Protein AF-A0A956KRC3-F1 (afdb_monomer_lite)

Foldseek 3Di:
DAQFLVNPADDPVLDDPFDQPDDDPAEGEGEDPPDDWFLQAVVVLVVLLVVLCVQLVHDRPHHAYAYADPACPSNDPDRDQWEADLNLHTYHHLLQSQLSSSLSSCRRLHDPFACLLNLLSSLLQHQAKAQDQDQCLVQQLDHPVRCVVCSSNSVQLLNCCCVPVNNVLSSVLRNPADNVCGSVVSNCVSPNPCSRVCCVVDRASMDHHVPNPPPAAEFDADPQRKGKDKDKADSHDSQKTDQPNHDPPPDPDDFGKIKGKYKYFFPDFFKKKKAWPQDPCPDDFWFKKKKKWDDDPDGHRDPVCCVPPTDIDTWGADSRRMTMDGDRDGGMMMIIIITGDDHMDITMMMMHHDDDD

Secondary structure (DSSP, 8-state):
----GGGS---GGGS----EEEE-SSEEEEE-TT----HHHHHHHHHHHHHHHHHTT----S-EEEEE-S--TTTSSSS-S-EE-TT--EEE-GGGHHHHHHHHHHTTT-SS--HHHHHHHHHHTSSS-B-----HHHHHT--TTTGGGSHHHHHHHHHHHHHHH-HHHHHHHHHH--GGG-HHHHHHHHH-TTHHHHHHHH--S-BPPTTTTTTPPBPPP-TTS-EEEEEEE-TTSTT-B-S--S-SSS-TTPPPEEEEEEEEEESS-EEEEEE-------SS----EEEEEEPPSS---SHHHHHHH--EEEEE--TTSEEEEEE-SSEEEEEEEEEESSS-EEEEEEEEE----

Structure (mmCIF, N/CA/C/O backbone):
data_AF-A0A956KRC3-F1
#
_entry.id   AF-A0A956KRC3-F1
#
loop_
_atom_site.group_PDB
_atom_site.id
_atom_site.type_symbol
_atom_site.label_atom_id
_atom_site.label_alt_id
_atom_site.label_comp_id
_atom_site.label_asym_id
_atom_site.label_entity_id
_atom_site.label_seq_id
_atom_site.pdbx_PDB_ins_code
_atom_site.Cartn_x
_atom_site.Cartn_y
_atom_site.Cartn_z
_atom_site.occupancy
_atom_site.B_iso_or_equiv
_atom_site.auth_seq_id
_atom_site.auth_comp_id
_atom_site.auth_asym_id
_atom_site.auth_atom_id
_atom_site.pdbx_PDB_model_num
ATOM 1 N N . MET A 1 1 ? 9.992 -8.722 -27.947 1.00 74.81 1 MET A N 1
ATOM 2 C CA . MET A 1 1 ? 8.918 -8.595 -26.945 1.00 74.81 1 MET A CA 1
ATOM 3 C C . MET A 1 1 ? 9.513 -8.986 -25.606 1.00 74.81 1 MET A C 1
ATOM 5 O O . MET A 1 1 ? 10.250 -9.974 -25.597 1.00 74.81 1 MET A O 1
ATOM 9 N N . PRO A 1 2 ? 9.300 -8.194 -24.544 1.00 89.88 2 PRO A N 1
ATOM 10 C CA . PRO A 1 2 ? 9.703 -8.589 -23.199 1.00 89.88 2 PRO A CA 1
ATOM 11 C C . PRO A 1 2 ? 9.022 -9.912 -22.828 1.00 89.88 2 PRO A C 1
ATOM 13 O O . PRO A 1 2 ? 7.923 -10.191 -23.303 1.00 89.88 2 PRO A O 1
ATOM 16 N N . ARG A 1 3 ? 9.699 -10.741 -22.029 1.00 94.69 3 ARG A N 1
ATOM 17 C CA . ARG A 1 3 ? 9.075 -11.937 -21.449 1.00 94.69 3 ARG A CA 1
ATOM 18 C C . ARG A 1 3 ? 8.130 -11.518 -20.333 1.00 94.69 3 ARG A C 1
ATOM 20 O O . ARG A 1 3 ? 8.431 -10.559 -19.630 1.00 94.69 3 ARG A O 1
ATOM 27 N N . THR A 1 4 ? 7.058 -12.268 -20.154 1.00 96.56 4 THR A N 1
ATOM 28 C CA . THR A 1 4 ? 6.069 -12.120 -19.078 1.00 96.56 4 THR A CA 1
ATOM 29 C C . THR A 1 4 ? 6.003 -13.417 -18.267 1.00 96.56 4 THR A C 1
ATOM 31 O O . THR A 1 4 ? 6.537 -14.450 -18.692 1.00 96.56 4 THR A O 1
ATOM 34 N N . CYS A 1 5 ? 5.319 -13.425 -17.119 1.00 95.62 5 CYS A N 1
ATOM 35 C CA . CYS A 1 5 ? 5.048 -14.703 -16.443 1.00 95.62 5 CYS A CA 1
ATOM 36 C C . CYS A 1 5 ? 4.094 -15.611 -17.210 1.00 95.62 5 CYS A C 1
ATOM 38 O O . CYS A 1 5 ? 4.106 -16.818 -16.980 1.00 95.62 5 CYS A O 1
ATOM 40 N N . LEU A 1 6 ? 3.298 -15.076 -18.135 1.00 94.62 6 LEU A N 1
ATOM 41 C CA . LEU A 1 6 ? 2.396 -15.885 -18.955 1.00 94.62 6 LEU A CA 1
ATOM 42 C C . LEU A 1 6 ? 3.175 -16.811 -19.905 1.00 94.62 6 LEU A C 1
ATOM 44 O O . LEU A 1 6 ? 2.674 -17.863 -20.296 1.00 94.62 6 LEU A O 1
ATOM 48 N N . ASP A 1 7 ? 4.431 -16.470 -20.214 1.00 94.06 7 ASP A N 1
ATOM 49 C CA . ASP A 1 7 ? 5.324 -17.292 -21.035 1.00 94.06 7 ASP A CA 1
ATOM 50 C C . ASP A 1 7 ? 5.895 -18.509 -20.282 1.00 94.06 7 ASP A C 1
ATOM 52 O O . ASP A 1 7 ? 6.451 -19.416 -20.906 1.00 94.06 7 ASP A O 1
ATOM 56 N N . ASN A 1 8 ? 5.795 -18.539 -18.946 1.00 90.19 8 ASN A N 1
ATOM 57 C CA . ASN A 1 8 ? 6.410 -19.562 -18.101 1.00 90.19 8 ASN A CA 1
ATOM 58 C C . ASN A 1 8 ? 5.380 -20.131 -17.112 1.00 90.19 8 ASN A C 1
ATOM 60 O O . ASN A 1 8 ? 5.239 -19.597 -16.011 1.00 90.19 8 ASN A O 1
ATOM 64 N N . PRO A 1 9 ? 4.683 -21.232 -17.451 1.00 89.50 9 PRO A N 1
ATOM 65 C CA . PRO A 1 9 ? 3.697 -21.811 -16.548 1.00 89.50 9 PRO A CA 1
ATOM 66 C C . PRO A 1 9 ? 4.345 -22.243 -15.227 1.00 89.50 9 PRO A C 1
ATOM 68 O O . PRO A 1 9 ? 5.485 -22.723 -15.205 1.00 89.50 9 PRO A O 1
ATOM 71 N N . VAL A 1 10 ? 3.593 -22.083 -14.135 1.00 91.88 10 VAL A N 1
ATOM 72 C CA . VAL A 1 10 ? 3.961 -22.554 -12.794 1.00 91.88 10 VAL A CA 1
ATOM 73 C C . VAL A 1 10 ? 4.136 -24.069 -12.831 1.00 91.88 10 VAL A C 1
ATOM 75 O O . VAL A 1 10 ? 3.235 -24.785 -13.263 1.00 91.88 10 VAL A O 1
ATOM 78 N N . ASP A 1 11 ? 5.304 -24.552 -12.407 1.00 90.56 11 ASP A N 1
ATOM 79 C CA . ASP A 1 11 ? 5.567 -25.982 -12.261 1.00 90.56 11 ASP A CA 1
ATOM 80 C C . ASP A 1 11 ? 5.180 -26.405 -10.835 1.00 90.56 11 ASP A C 1
ATOM 82 O O . ASP A 1 11 ? 5.847 -25.973 -9.886 1.00 90.56 11 ASP A O 1
ATOM 86 N N . PRO A 1 12 ? 4.142 -27.246 -10.655 1.00 87.12 12 PRO A N 1
ATOM 87 C CA . PRO A 1 12 ? 3.712 -27.696 -9.335 1.00 87.12 12 PRO A CA 1
ATOM 88 C C . PRO A 1 12 ? 4.809 -28.412 -8.537 1.00 87.12 12 PRO A C 1
ATOM 90 O O . PRO A 1 12 ? 4.731 -28.470 -7.319 1.00 87.12 12 PRO A O 1
ATOM 93 N N . ALA A 1 13 ? 5.844 -28.951 -9.194 1.00 85.25 13 ALA A N 1
ATOM 94 C CA . ALA A 1 13 ? 6.973 -29.584 -8.513 1.00 85.25 13 ALA A CA 1
ATOM 95 C C . ALA A 1 13 ? 7.968 -28.580 -7.897 1.00 85.25 13 ALA A C 1
ATOM 97 O O . ALA A 1 13 ? 8.918 -28.995 -7.235 1.00 85.25 13 ALA A O 1
ATOM 98 N N . THR A 1 14 ? 7.788 -27.280 -8.151 1.00 89.00 14 THR A N 1
ATOM 99 C CA . THR A 1 14 ? 8.700 -26.203 -7.722 1.00 89.00 14 THR A CA 1
ATOM 100 C C . THR A 1 14 ? 8.084 -25.236 -6.714 1.00 89.00 14 THR A C 1
ATOM 102 O O . THR A 1 14 ? 8.750 -24.292 -6.298 1.00 89.00 14 THR A O 1
ATOM 105 N N . VAL A 1 15 ? 6.827 -25.461 -6.334 1.00 94.06 15 VAL A N 1
ATOM 106 C CA . VAL A 1 15 ? 6.114 -24.687 -5.311 1.00 94.06 15 VAL A CA 1
ATOM 107 C C . VAL A 1 15 ? 6.006 -25.513 -4.024 1.00 94.06 15 VAL A C 1
ATOM 109 O O . VAL A 1 15 ? 6.041 -26.746 -4.095 1.00 94.06 15 VAL A O 1
ATOM 112 N N . PRO A 1 16 ? 5.915 -24.875 -2.847 1.00 93.62 16 PRO A N 1
ATOM 113 C CA . PRO A 1 16 ? 5.757 -25.590 -1.587 1.00 93.62 16 PRO A CA 1
ATOM 114 C C . PRO A 1 16 ? 4.409 -26.325 -1.535 1.00 93.62 16 PRO A C 1
ATOM 116 O O . PRO A 1 16 ? 3.402 -25.856 -2.068 1.00 93.62 16 PRO A O 1
ATOM 119 N N . ASP A 1 17 ? 4.382 -27.470 -0.853 1.00 95.31 17 ASP A N 1
ATOM 120 C CA . ASP A 1 17 ? 3.153 -28.229 -0.584 1.00 95.31 17 ASP A CA 1
ATOM 121 C C . ASP A 1 17 ? 2.405 -27.608 0.604 1.00 95.31 17 ASP A C 1
ATOM 123 O O . ASP A 1 17 ? 2.444 -28.106 1.728 1.00 95.31 17 ASP A O 1
ATOM 127 N N . VAL A 1 18 ? 1.801 -26.447 0.353 1.00 96.12 18 VAL A N 1
ATOM 128 C CA . VAL A 1 18 ? 1.090 -25.631 1.342 1.00 96.12 18 VAL A CA 1
ATOM 129 C C . VAL A 1 18 ? -0.385 -25.549 0.940 1.00 96.12 18 VAL A C 1
ATOM 131 O O . VAL A 1 18 ? -0.688 -25.298 -0.234 1.00 96.12 18 VAL A O 1
ATOM 134 N N . PRO A 1 19 ? -1.331 -25.775 1.870 1.00 96.94 19 PRO A N 1
ATOM 135 C CA . PRO A 1 19 ? -2.746 -25.807 1.536 1.00 96.94 19 PRO A CA 1
ATOM 136 C C . PRO A 1 19 ? -3.237 -24.452 1.021 1.00 96.94 19 PRO A C 1
ATOM 138 O O . PRO A 1 19 ? -2.869 -23.395 1.533 1.00 96.94 19 PRO A O 1
ATOM 141 N N . LEU A 1 20 ? -4.120 -24.505 0.024 1.00 97.94 20 LEU A N 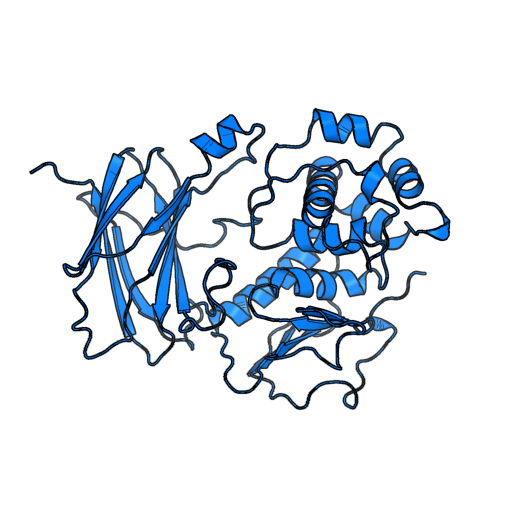1
ATOM 142 C CA . LEU A 1 20 ? -4.903 -23.353 -0.410 1.00 97.94 20 LEU A CA 1
ATOM 143 C C . LEU A 1 20 ? -5.863 -22.961 0.720 1.00 97.94 20 LEU A C 1
ATOM 145 O O . LEU A 1 20 ? -6.713 -23.766 1.107 1.00 97.94 20 LEU A O 1
ATOM 149 N N . ALA A 1 21 ? -5.722 -21.744 1.233 1.00 97.62 21 ALA A N 1
ATOM 150 C CA . ALA A 1 21 ? -6.581 -21.204 2.280 1.00 97.62 21 ALA A CA 1
ATOM 151 C C . ALA A 1 21 ? -7.721 -20.368 1.690 1.00 97.62 21 ALA A C 1
ATOM 153 O O . ALA A 1 21 ? -8.875 -20.558 2.068 1.00 97.62 21 ALA A O 1
ATOM 154 N N . PHE A 1 22 ? -7.407 -19.506 0.717 1.00 98.12 22 PHE A N 1
ATOM 155 C CA . PHE A 1 22 ? -8.374 -18.630 0.054 1.00 98.12 22 PHE A CA 1
ATOM 156 C C . PHE A 1 22 ? -8.195 -18.678 -1.459 1.00 98.12 22 PHE A C 1
ATOM 158 O O . PHE A 1 22 ? -7.080 -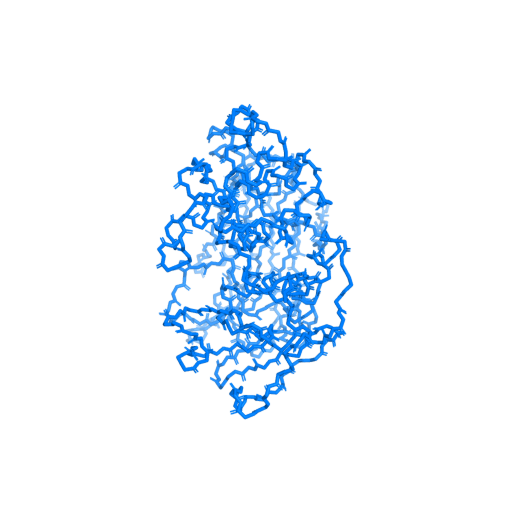18.807 -1.963 1.00 98.12 22 PHE A O 1
ATOM 165 N N . ALA A 1 23 ? -9.300 -18.543 -2.185 1.00 98.25 23 ALA A N 1
ATOM 166 C CA . ALA A 1 23 ? -9.297 -18.396 -3.633 1.00 98.25 23 ALA A CA 1
ATOM 167 C C . ALA A 1 23 ? -10.249 -17.266 -4.018 1.00 98.25 23 ALA A C 1
ATOM 169 O O . ALA A 1 23 ? -11.449 -17.349 -3.752 1.00 98.25 23 ALA A O 1
ATOM 170 N N . THR A 1 24 ? -9.714 -16.234 -4.656 1.00 98.06 24 THR A N 1
ATOM 171 C CA . THR A 1 24 ? -10.467 -15.065 -5.116 1.00 98.06 24 THR A CA 1
ATOM 172 C C . THR A 1 24 ? -10.652 -15.136 -6.636 1.00 98.06 24 THR A C 1
ATOM 174 O O . THR A 1 24 ? -10.532 -16.205 -7.251 1.00 98.06 24 THR A O 1
ATOM 177 N N . GLU A 1 25 ? -11.003 -14.021 -7.279 1.00 98.19 25 GLU A N 1
ATOM 178 C CA . GLU A 1 25 ? -11.036 -13.962 -8.739 1.00 98.19 25 GLU A CA 1
ATOM 179 C C . GLU A 1 25 ? -9.624 -14.124 -9.318 1.00 98.19 25 GLU A C 1
ATOM 181 O O . GLU A 1 25 ? -9.421 -14.999 -10.170 1.00 98.19 25 GLU A O 1
ATOM 186 N N . HIS A 1 26 ? -8.652 -13.374 -8.784 1.00 98.69 26 HIS A N 1
ATOM 187 C CA . HIS A 1 26 ? -7.298 -13.272 -9.324 1.00 98.69 26 HIS A CA 1
ATOM 188 C C . HIS A 1 26 ? -6.204 -13.866 -8.432 1.00 98.69 26 HIS A C 1
ATOM 190 O O . HIS A 1 26 ? -5.055 -13.901 -8.866 1.00 98.69 26 HIS A O 1
ATOM 196 N N . LEU A 1 27 ? -6.506 -14.366 -7.233 1.00 98.75 27 LEU A N 1
ATOM 197 C CA . LEU A 1 27 ? -5.505 -14.887 -6.297 1.00 98.75 27 LEU A CA 1
ATOM 198 C C . LEU A 1 27 ? -5.844 -16.311 -5.852 1.00 98.75 27 LEU A C 1
ATOM 200 O O . LEU A 1 27 ? -6.995 -16.630 -5.555 1.00 98.75 27 LEU A O 1
ATOM 204 N N . ASP A 1 28 ? -4.814 -17.146 -5.755 1.00 98.62 28 ASP A N 1
ATOM 205 C CA . ASP A 1 28 ? -4.853 -18.402 -5.005 1.00 98.62 28 ASP A CA 1
ATOM 206 C C . ASP A 1 28 ? -3.874 -18.244 -3.829 1.00 98.62 28 ASP A C 1
ATOM 208 O O . ASP A 1 28 ? -2.661 -18.180 -4.038 1.00 98.62 28 ASP A O 1
ATOM 212 N N . ILE A 1 29 ? -4.389 -18.110 -2.601 1.00 98.62 29 ILE A N 1
ATOM 213 C CA . ILE A 1 29 ? -3.601 -17.768 -1.407 1.00 98.62 29 ILE A CA 1
ATOM 214 C C . ILE A 1 29 ? -3.393 -19.011 -0.542 1.00 98.62 29 ILE A C 1
ATOM 216 O O . ILE A 1 29 ? -4.339 -19.611 -0.025 1.00 98.62 29 ILE A O 1
ATOM 220 N N . HIS A 1 30 ? -2.131 -19.369 -0.362 1.00 98.19 30 HIS A N 1
ATOM 221 C CA . HIS A 1 30 ? -1.642 -20.515 0.386 1.00 98.19 30 HIS A CA 1
ATOM 222 C C . HIS A 1 30 ? -1.003 -20.050 1.698 1.00 98.19 30 HIS A C 1
ATOM 224 O O . HIS A 1 30 ? -0.217 -19.101 1.702 1.00 98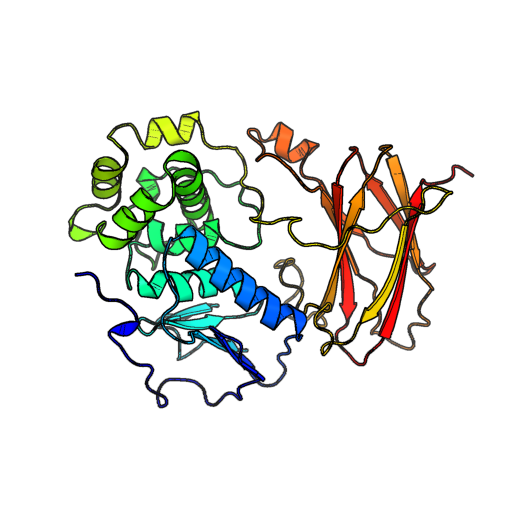.19 30 HIS A O 1
ATOM 230 N N . LEU A 1 31 ? -1.326 -20.727 2.803 1.00 96.38 31 LEU A N 1
ATOM 231 C CA . LEU A 1 31 ? -0.843 -20.380 4.145 1.00 96.38 31 LEU A CA 1
ATOM 232 C C . LEU A 1 31 ? -0.061 -21.530 4.766 1.00 96.38 31 LEU A C 1
ATOM 234 O O . LEU A 1 31 ? -0.593 -22.635 4.901 1.00 96.38 31 LEU A O 1
ATOM 238 N N . ASP A 1 32 ? 1.177 -21.251 5.162 1.00 94.56 32 ASP A N 1
ATOM 239 C CA . ASP A 1 32 ? 2.013 -22.186 5.915 1.00 94.56 32 ASP A CA 1
ATOM 240 C C . ASP A 1 32 ? 1.438 -22.478 7.313 1.00 94.56 32 ASP A C 1
ATOM 242 O O . ASP A 1 32 ? 0.597 -21.742 7.842 1.00 94.56 32 ASP A O 1
ATOM 246 N N . GLU A 1 33 ? 1.879 -23.575 7.928 1.00 90.44 33 GLU A N 1
ATOM 247 C CA . GLU A 1 33 ? 1.416 -23.967 9.258 1.00 90.44 33 GLU A CA 1
ATOM 248 C C . GLU A 1 33 ? 1.748 -22.881 10.295 1.00 90.44 33 GLU A C 1
ATOM 250 O O . GLU A 1 33 ? 2.882 -22.436 10.419 1.00 90.44 33 GLU A O 1
ATOM 255 N N . GLY A 1 34 ? 0.749 -22.453 11.073 1.00 86.88 34 GLY A N 1
ATOM 256 C CA . GLY A 1 34 ? 0.921 -21.431 12.113 1.00 86.88 34 GLY A CA 1
ATOM 257 C C . GLY A 1 34 ? 0.746 -19.990 11.627 1.00 86.88 34 GLY A C 1
ATOM 258 O O . GLY A 1 34 ? 0.580 -19.096 12.461 1.00 86.88 34 GLY A O 1
ATOM 259 N N . ARG A 1 35 ? 0.682 -19.765 10.310 1.00 90.00 35 ARG A N 1
ATOM 260 C CA . ARG A 1 35 ? 0.201 -18.504 9.739 1.00 90.00 35 ARG A CA 1
ATOM 261 C C . ARG A 1 35 ? -1.324 -18.440 9.807 1.00 90.00 35 ARG A C 1
ATOM 263 O O . ARG A 1 35 ? -2.018 -19.450 9.928 1.00 90.00 35 ARG A O 1
ATOM 270 N N . TYR A 1 36 ? -1.851 -17.229 9.731 1.00 92.25 36 TYR A N 1
ATOM 271 C CA . TYR A 1 36 ? -3.278 -16.975 9.590 1.00 92.25 36 TYR A CA 1
ATOM 272 C C . TYR A 1 36 ? -3.467 -15.789 8.652 1.00 92.25 36 TYR A C 1
ATOM 274 O O . TYR A 1 36 ? -2.572 -14.962 8.489 1.00 92.25 36 TYR A O 1
ATOM 282 N N . LEU A 1 37 ? -4.642 -15.731 8.050 1.00 95.50 37 LEU A N 1
ATOM 283 C CA . LEU A 1 37 ? -5.117 -14.620 7.248 1.00 95.50 37 LEU A CA 1
ATOM 284 C C . LEU A 1 37 ? -6.628 -14.576 7.458 1.00 95.50 37 LEU A C 1
ATOM 286 O O . LEU A 1 37 ? -7.272 -15.627 7.414 1.00 95.50 37 LEU A O 1
ATOM 290 N N . CYS A 1 38 ? -7.179 -13.401 7.733 1.00 97.69 38 CYS A N 1
ATOM 291 C CA . CYS A 1 38 ? -8.624 -13.245 7.851 1.00 97.69 38 CYS A CA 1
ATOM 292 C C . CYS A 1 38 ? -9.274 -13.027 6.487 1.00 97.69 38 CYS A C 1
ATOM 294 O O . CYS A 1 38 ? -8.631 -12.537 5.557 1.00 97.69 38 CYS A O 1
ATOM 296 N N . GLU A 1 39 ? -10.556 -13.381 6.382 1.00 97.88 39 GLU A N 1
ATOM 297 C CA . GLU A 1 39 ? -11.349 -13.259 5.152 1.00 97.88 39 GLU A CA 1
ATOM 298 C C . GLU A 1 39 ? -11.265 -11.836 4.581 1.00 97.88 39 GLU A C 1
ATOM 300 O O . GLU A 1 39 ? -11.008 -11.655 3.390 1.00 97.88 39 GLU A O 1
ATOM 305 N N . GLY A 1 40 ? -11.365 -10.817 5.443 1.00 97.00 40 GLY A N 1
ATOM 306 C CA . GLY A 1 40 ? -11.227 -9.422 5.032 1.00 97.00 40 GLY A CA 1
ATOM 307 C C . GLY A 1 40 ? -9.876 -9.096 4.390 1.00 97.00 40 GLY A C 1
ATOM 308 O O . GLY A 1 40 ? -9.838 -8.339 3.423 1.00 97.00 40 GLY A O 1
ATOM 309 N N . SER A 1 41 ? -8.769 -9.690 4.853 1.00 96.50 41 SER A N 1
ATOM 310 C CA . SER A 1 41 ? -7.444 -9.461 4.250 1.00 96.50 41 SER A CA 1
ATOM 311 C C . SER A 1 41 ? -7.302 -10.138 2.890 1.00 96.50 41 SER A C 1
ATOM 313 O O . SER A 1 41 ? -6.730 -9.547 1.980 1.00 96.50 41 SER A O 1
ATOM 315 N N . ALA A 1 42 ? -7.869 -11.334 2.706 1.00 97.81 42 ALA A N 1
ATOM 316 C CA . ALA A 1 42 ? -7.900 -11.977 1.391 1.00 97.81 42 ALA A CA 1
ATOM 317 C C . ALA A 1 42 ? -8.689 -11.136 0.367 1.00 97.81 42 ALA A C 1
ATOM 319 O O . ALA A 1 42 ? -8.256 -10.974 -0.776 1.00 97.81 42 ALA A O 1
ATOM 320 N N . ILE A 1 43 ? -9.816 -10.552 0.792 1.00 97.25 43 ILE A N 1
ATOM 321 C CA . ILE A 1 43 ? -10.609 -9.617 -0.020 1.00 97.25 43 ILE A CA 1
ATOM 322 C C . ILE A 1 43 ? -9.819 -8.337 -0.314 1.00 97.25 43 ILE A C 1
ATOM 324 O O . ILE A 1 43 ? -9.863 -7.835 -1.439 1.00 97.25 43 ILE A O 1
ATOM 328 N N . GLU A 1 44 ? -9.091 -7.805 0.666 1.00 95.81 44 GLU A N 1
ATOM 329 C CA . GLU A 1 44 ? -8.298 -6.590 0.479 1.00 95.81 44 GLU A CA 1
ATOM 330 C C . GLU A 1 44 ? -7.127 -6.804 -0.485 1.00 95.81 44 GLU A C 1
ATOM 332 O O . GLU A 1 44 ? -6.904 -5.970 -1.358 1.00 95.81 44 GLU A O 1
ATOM 337 N N . TYR A 1 45 ? -6.438 -7.947 -0.428 1.00 97.31 45 TYR A N 1
ATOM 338 C CA . TYR A 1 45 ? -5.400 -8.275 -1.410 1.00 97.31 45 TYR A CA 1
ATOM 339 C C . TYR A 1 45 ? -5.962 -8.379 -2.829 1.00 97.31 45 TYR A C 1
ATOM 341 O O . TYR A 1 45 ? -5.342 -7.899 -3.776 1.00 97.31 45 TYR A O 1
ATOM 349 N N . GLU A 1 46 ? -7.145 -8.973 -2.996 1.00 98.00 46 GLU A N 1
ATOM 350 C CA . GLU A 1 46 ? -7.830 -9.016 -4.290 1.00 98.00 46 GLU A CA 1
ATOM 351 C C . GLU A 1 46 ? -8.139 -7.602 -4.797 1.00 98.00 46 GLU A C 1
ATOM 353 O O . GLU A 1 46 ? -7.799 -7.262 -5.931 1.00 98.00 46 GLU A O 1
ATOM 358 N N . ARG A 1 47 ? -8.720 -6.745 -3.948 1.00 96.88 47 ARG A N 1
ATOM 359 C CA . ARG A 1 47 ? -8.990 -5.339 -4.293 1.00 96.88 47 ARG A CA 1
ATOM 360 C C . ARG A 1 47 ? -7.715 -4.586 -4.641 1.00 96.88 47 ARG A C 1
ATOM 362 O O . ARG A 1 47 ? -7.721 -3.792 -5.580 1.00 96.88 47 ARG A O 1
ATOM 369 N N . PHE A 1 48 ? -6.630 -4.837 -3.918 1.00 97.00 48 PHE A N 1
ATOM 370 C CA . PHE A 1 48 ? -5.333 -4.243 -4.191 1.00 97.00 48 PHE A CA 1
ATOM 371 C C . PHE A 1 48 ? -4.771 -4.699 -5.541 1.00 97.00 48 PHE A C 1
ATOM 373 O O . PHE A 1 48 ? -4.371 -3.858 -6.344 1.00 97.00 48 PHE A O 1
ATOM 380 N N . ALA A 1 49 ? -4.807 -5.999 -5.846 1.00 98.00 49 ALA A N 1
ATOM 381 C CA . ALA A 1 49 ? -4.368 -6.519 -7.140 1.00 98.00 49 ALA A CA 1
ATOM 382 C C . ALA A 1 49 ? -5.169 -5.894 -8.295 1.00 98.00 49 ALA A C 1
ATOM 384 O O . ALA A 1 49 ? -4.584 -5.419 -9.271 1.00 98.00 49 ALA A O 1
ATOM 385 N N . GLN A 1 50 ? -6.497 -5.816 -8.154 1.00 97.94 50 GLN A N 1
ATOM 386 C CA . GLN A 1 50 ? -7.373 -5.137 -9.113 1.00 97.94 50 GLN A CA 1
ATOM 387 C C . GLN A 1 50 ? -7.045 -3.647 -9.240 1.00 97.94 50 GLN A C 1
ATOM 389 O O . GLN A 1 50 ? -7.040 -3.106 -10.346 1.00 97.94 50 GLN A O 1
ATOM 394 N N . TYR A 1 51 ? -6.762 -2.977 -8.122 1.00 97.00 51 TYR A N 1
ATOM 395 C CA . TYR A 1 51 ? -6.379 -1.573 -8.107 1.00 97.00 51 TYR A CA 1
ATOM 396 C C . TYR A 1 51 ? -5.077 -1.348 -8.881 1.00 97.00 51 TYR A C 1
ATOM 398 O O . TYR A 1 51 ? -5.075 -0.541 -9.807 1.00 97.00 51 TYR A O 1
ATOM 406 N N . VAL A 1 52 ? -4.009 -2.092 -8.575 1.00 97.62 52 VAL A N 1
ATOM 407 C CA . VAL A 1 52 ? -2.720 -1.995 -9.281 1.00 97.62 52 VAL A CA 1
ATOM 408 C C . VAL A 1 52 ? -2.892 -2.299 -10.770 1.00 97.62 52 VAL A C 1
ATOM 410 O O . VAL A 1 52 ? -2.410 -1.540 -11.609 1.00 97.62 52 VAL A O 1
ATOM 413 N N . ALA A 1 53 ? -3.631 -3.353 -11.128 1.00 98.19 53 ALA A N 1
ATOM 414 C CA . ALA A 1 53 ? -3.904 -3.686 -12.526 1.00 98.19 53 ALA A CA 1
ATOM 415 C C . ALA A 1 53 ? -4.663 -2.562 -13.250 1.00 98.19 53 ALA A C 1
ATOM 417 O O . ALA A 1 53 ? -4.296 -2.176 -14.362 1.00 98.19 53 ALA A O 1
ATOM 418 N N . GLY A 1 54 ? -5.669 -1.983 -12.588 1.00 97.00 54 GLY A N 1
ATOM 419 C CA . GLY A 1 54 ? -6.429 -0.843 -13.090 1.00 97.00 54 GLY A CA 1
ATOM 420 C C . GLY A 1 54 ? -5.568 0.406 -13.286 1.00 97.00 54 GLY A C 1
ATOM 421 O O . GLY A 1 54 ? -5.697 1.067 -14.314 1.00 97.00 54 GLY A O 1
ATOM 422 N N . GLN A 1 55 ? -4.654 0.701 -12.355 1.00 95.75 55 GLN A N 1
ATOM 423 C CA . GLN A 1 55 ? -3.697 1.800 -12.507 1.00 95.75 55 GLN A CA 1
ATOM 424 C C . GLN A 1 55 ? -2.754 1.558 -13.691 1.00 95.75 55 GLN A C 1
ATOM 426 O O . GLN A 1 55 ? -2.552 2.441 -14.520 1.00 95.75 55 GLN A O 1
ATOM 431 N N . LEU A 1 56 ? -2.236 0.338 -13.833 1.00 96.94 56 LEU A N 1
ATOM 432 C CA . LEU A 1 56 ? -1.347 -0.043 -14.933 1.00 96.94 56 LEU A CA 1
ATOM 433 C C . LEU A 1 56 ? -2.071 -0.241 -16.278 1.00 96.94 56 LEU A C 1
ATOM 435 O O . LEU A 1 56 ? -1.418 -0.510 -17.287 1.00 96.94 56 LEU A O 1
ATOM 439 N N . GLY A 1 57 ? -3.402 -0.127 -16.316 1.00 96.69 57 GLY A N 1
ATOM 440 C CA . GLY A 1 57 ? -4.193 -0.315 -17.531 1.00 96.69 57 GLY A CA 1
ATOM 441 C C . GLY A 1 57 ? -4.061 -1.721 -18.125 1.00 96.69 57 GLY A C 1
ATOM 442 O O . GLY A 1 57 ? -4.043 -1.871 -19.349 1.00 96.69 57 GLY A O 1
ATOM 443 N N . ILE A 1 58 ? -3.924 -2.742 -17.276 1.00 96.75 58 ILE A N 1
ATOM 444 C CA . ILE A 1 58 ? -3.839 -4.149 -17.683 1.00 96.75 58 ILE A CA 1
ATOM 445 C C . ILE A 1 58 ? -5.000 -4.963 -17.110 1.00 96.75 58 ILE A C 1
ATOM 447 O O . ILE A 1 58 ? -5.586 -4.617 -16.089 1.00 96.75 58 ILE A O 1
ATOM 451 N N . GLU A 1 59 ? -5.308 -6.075 -17.768 1.00 97.31 59 GLU A N 1
ATOM 452 C CA . GLU A 1 59 ? -6.192 -7.112 -17.236 1.00 97.31 59 GLU A CA 1
ATOM 453 C C . GLU A 1 59 ? -5.327 -8.232 -16.664 1.00 97.31 59 GLU A C 1
ATOM 455 O O . GLU A 1 59 ? -4.392 -8.660 -17.339 1.00 97.31 59 GLU A O 1
ATOM 460 N N . ILE A 1 60 ? -5.647 -8.717 -15.461 1.00 97.94 60 ILE A N 1
ATOM 461 C CA . ILE A 1 60 ? -4.975 -9.878 -14.870 1.00 97.94 60 ILE A CA 1
ATOM 462 C C . ILE A 1 60 ? -5.492 -11.138 -15.576 1.00 97.94 60 ILE A C 1
ATOM 464 O O . ILE A 1 60 ? -6.663 -11.498 -15.462 1.00 97.94 60 ILE A O 1
ATOM 468 N N . GLN A 1 61 ? -4.630 -11.820 -16.327 1.00 97.19 61 GLN A N 1
ATOM 469 C CA . GLN A 1 61 ? -5.031 -12.936 -17.192 1.00 97.19 61 GLN A CA 1
ATOM 470 C C . GLN A 1 61 ? -5.051 -14.296 -16.493 1.00 97.19 61 GLN A C 1
ATOM 472 O O . GLN A 1 61 ? -5.560 -15.276 -17.051 1.00 97.19 61 GLN A O 1
ATOM 477 N N . ARG A 1 62 ? -4.478 -14.399 -15.292 1.00 95.44 62 ARG A N 1
ATOM 478 C CA . ARG A 1 62 ? -4.432 -15.646 -14.520 1.00 95.44 62 ARG A CA 1
ATOM 479 C C . ARG A 1 62 ? -4.542 -15.387 -13.029 1.00 95.44 62 ARG A C 1
ATOM 481 O O . ARG A 1 62 ? -4.201 -14.316 -12.548 1.00 95.44 62 ARG A O 1
ATOM 488 N N . ARG A 1 63 ? -4.880 -16.436 -12.280 1.00 97.62 63 ARG A N 1
ATOM 489 C CA . ARG A 1 63 ? -4.693 -16.393 -10.834 1.00 97.62 63 ARG A CA 1
ATOM 490 C C . ARG A 1 63 ? -3.212 -16.361 -10.476 1.00 97.62 63 ARG A C 1
ATOM 492 O O . ARG A 1 63 ? -2.417 -17.142 -11.013 1.00 97.62 63 ARG A O 1
ATOM 499 N N . ILE A 1 64 ? -2.852 -15.440 -9.594 1.00 98.44 64 ILE A N 1
ATOM 500 C CA . ILE A 1 64 ? -1.519 -15.269 -9.031 1.00 98.44 64 ILE A CA 1
ATOM 501 C C . ILE A 1 64 ? -1.439 -16.173 -7.795 1.00 98.44 64 ILE A C 1
ATOM 503 O O . ILE A 1 64 ? -2.182 -15.951 -6.838 1.00 98.44 64 ILE A O 1
ATOM 507 N N . PRO A 1 65 ? -0.570 -17.201 -7.790 1.00 98.38 65 PRO A N 1
ATOM 508 C CA . PRO A 1 65 ? -0.338 -17.993 -6.594 1.00 98.38 65 PRO A CA 1
ATOM 509 C C . PRO A 1 65 ? 0.451 -17.161 -5.587 1.00 98.38 65 PRO A C 1
ATOM 511 O O . PRO A 1 65 ? 1.538 -16.668 -5.907 1.00 98.38 65 PRO A O 1
ATOM 514 N N . VAL A 1 66 ? -0.097 -17.032 -4.387 1.00 98.50 66 VAL A N 1
ATOM 515 C CA . VAL A 1 66 ? 0.477 -16.302 -3.260 1.00 98.50 66 VAL A CA 1
ATOM 516 C C . VAL A 1 66 ? 0.747 -17.292 -2.141 1.00 98.50 66 VAL A C 1
ATOM 518 O O . VAL A 1 66 ? -0.161 -17.988 -1.706 1.00 98.50 66 VAL A O 1
ATOM 521 N N . TYR A 1 67 ? 1.981 -17.346 -1.658 1.00 97.88 67 TYR A N 1
ATOM 522 C CA . TYR A 1 67 ? 2.393 -18.203 -0.554 1.00 97.88 67 TYR A CA 1
ATOM 523 C C . TYR A 1 67 ? 2.871 -17.336 0.608 1.00 97.88 67 TYR A C 1
ATOM 525 O O . TYR A 1 67 ? 3.898 -16.660 0.498 1.00 97.88 67 TYR A O 1
ATOM 533 N N . LEU A 1 68 ? 2.127 -17.371 1.715 1.00 96.00 68 LEU A N 1
ATOM 534 C CA . LEU A 1 68 ? 2.523 -16.748 2.976 1.00 96.00 68 LEU A CA 1
ATOM 535 C C . LEU A 1 68 ? 3.241 -17.792 3.834 1.00 96.00 68 LEU A C 1
ATOM 537 O O . LEU A 1 68 ? 2.605 -18.713 4.353 1.00 96.00 68 LEU A O 1
ATOM 541 N N . LEU A 1 69 ? 4.569 -17.675 3.920 1.00 92.50 69 LEU A N 1
ATOM 542 C CA . LEU A 1 69 ? 5.458 -18.703 4.476 1.00 92.50 69 LEU A CA 1
ATOM 543 C C . LEU A 1 69 ? 6.233 -18.208 5.697 1.00 92.50 69 LEU A C 1
ATOM 545 O O . LEU A 1 69 ? 6.539 -17.024 5.810 1.00 92.50 69 LEU A O 1
ATOM 549 N N . ASP A 1 70 ? 6.646 -19.132 6.571 1.00 87.38 70 ASP A N 1
ATOM 550 C CA . ASP A 1 70 ? 7.617 -18.837 7.637 1.00 87.38 70 ASP A CA 1
ATOM 551 C C . ASP A 1 70 ? 9.041 -18.624 7.112 1.00 87.38 70 ASP A C 1
ATOM 553 O O . ASP A 1 70 ? 9.850 -17.906 7.712 1.00 87.38 70 ASP A O 1
ATOM 557 N N . SER A 1 71 ? 9.362 -19.237 5.979 1.00 88.75 71 SER A N 1
ATOM 558 C CA . SER A 1 71 ? 10.643 -19.094 5.304 1.00 88.75 71 SER A CA 1
ATOM 559 C C . SER A 1 71 ? 10.465 -19.232 3.802 1.00 88.75 71 SER A C 1
ATOM 561 O O . SER A 1 71 ? 9.833 -20.171 3.324 1.00 88.75 71 SER A O 1
ATOM 563 N N . ASN A 1 72 ? 11.102 -18.327 3.064 1.00 89.44 72 ASN A N 1
ATOM 564 C CA . ASN A 1 72 ? 11.152 -18.356 1.603 1.00 89.44 72 ASN A CA 1
ATOM 565 C C . ASN A 1 72 ? 12.436 -19.020 1.067 1.00 89.44 72 ASN A C 1
ATOM 567 O O . ASN A 1 72 ? 12.713 -18.996 -0.137 1.00 89.44 72 ASN A O 1
ATOM 571 N N . GLU A 1 73 ? 13.243 -19.618 1.954 1.00 89.06 73 GLU A N 1
ATOM 572 C CA . GLU A 1 73 ? 14.485 -20.294 1.582 1.00 89.06 73 GLU A CA 1
ATOM 573 C C . GLU A 1 73 ? 14.215 -21.458 0.616 1.00 89.06 73 GLU A C 1
ATOM 575 O O . GLU A 1 73 ? 13.411 -22.347 0.885 1.00 89.06 73 GLU A O 1
ATOM 580 N N . GLY A 1 74 ? 14.910 -21.455 -0.525 1.00 89.69 74 GLY A N 1
ATOM 581 C CA . GLY A 1 74 ? 14.766 -22.474 -1.568 1.00 89.69 74 GLY A CA 1
ATOM 582 C C . GLY A 1 74 ? 13.704 -22.169 -2.629 1.00 89.69 74 GLY A C 1
ATOM 583 O O . GLY A 1 74 ? 13.724 -22.820 -3.673 1.00 89.69 74 GLY A O 1
ATOM 584 N N . TYR A 1 75 ? 12.845 -21.167 -2.411 1.00 92.56 75 TYR A N 1
ATOM 585 C CA . TYR A 1 75 ? 11.840 -20.724 -3.388 1.00 92.56 75 TYR A CA 1
ATOM 586 C C . TYR A 1 75 ? 12.213 -19.404 -4.068 1.00 92.56 75 TYR A C 1
ATOM 588 O O . TYR A 1 75 ? 11.920 -19.213 -5.249 1.00 92.56 75 TYR A O 1
ATOM 596 N N . CYS A 1 76 ? 12.909 -18.523 -3.345 1.00 92.94 76 CYS A N 1
ATOM 597 C CA . CYS A 1 76 ? 13.512 -17.319 -3.905 1.00 92.94 76 CYS A CA 1
ATOM 598 C C . CYS A 1 76 ? 14.932 -17.591 -4.427 1.00 92.94 76 CYS A C 1
ATOM 600 O O . CYS A 1 76 ? 15.710 -18.323 -3.813 1.00 92.94 76 CYS A O 1
ATOM 602 N N . ASP A 1 77 ? 15.301 -16.948 -5.542 1.00 87.06 77 ASP A N 1
ATOM 603 C CA . ASP A 1 77 ? 16.629 -17.089 -6.168 1.00 87.06 77 ASP A CA 1
ATOM 604 C C . ASP A 1 77 ? 17.779 -16.611 -5.259 1.00 87.06 77 ASP A C 1
ATOM 606 O O . ASP A 1 77 ? 18.948 -16.944 -5.473 1.00 87.06 77 ASP A O 1
ATOM 610 N N . LYS A 1 78 ? 17.458 -15.801 -4.246 1.00 86.12 78 LYS A N 1
ATOM 611 C CA . LYS A 1 78 ? 18.380 -15.289 -3.232 1.00 86.12 78 LYS A CA 1
ATOM 612 C C . LYS A 1 78 ? 17.720 -15.389 -1.856 1.00 86.12 78 LYS A C 1
ATOM 614 O O . LYS A 1 78 ? 16.494 -15.372 -1.789 1.00 86.12 78 LYS A O 1
ATOM 619 N N . PRO A 1 79 ? 18.502 -15.439 -0.762 1.00 85.62 79 PRO A N 1
ATOM 620 C CA . PRO A 1 79 ? 17.956 -15.293 0.581 1.00 85.62 79 PRO A CA 1
ATOM 621 C C . PRO A 1 79 ? 17.279 -13.924 0.717 1.00 85.62 79 PRO A C 1
ATOM 623 O O . PRO A 1 79 ? 17.955 -12.902 0.837 1.00 85.62 79 PRO A O 1
ATOM 626 N N . SER A 1 80 ? 15.952 -13.903 0.648 1.00 87.00 80 SER A N 1
ATOM 627 C CA . SER A 1 80 ? 15.126 -12.709 0.797 1.00 87.00 80 SER A CA 1
ATOM 628 C C . SER A 1 80 ? 13.924 -13.012 1.681 1.00 87.00 80 SER A C 1
ATOM 630 O O . SER A 1 80 ? 13.522 -14.164 1.855 1.00 87.00 80 SER A O 1
ATOM 632 N N . GLN A 1 81 ? 13.368 -11.957 2.271 1.00 88.69 81 GLN A N 1
ATOM 633 C CA . GLN A 1 81 ? 12.152 -12.059 3.071 1.00 88.69 81 GLN A CA 1
ATOM 634 C C . GLN A 1 81 ? 10.907 -12.269 2.212 1.00 88.69 81 GLN A C 1
ATOM 636 O O . GLN A 1 81 ? 9.894 -12.734 2.711 1.00 88.69 81 GLN A O 1
ATOM 641 N N . SER A 1 82 ? 10.990 -11.965 0.927 1.00 94.06 82 SER A N 1
ATOM 642 C CA . SER A 1 82 ? 9.897 -12.065 -0.023 1.00 94.06 82 SER A CA 1
ATOM 643 C C . SER A 1 82 ? 10.468 -12.026 -1.444 1.00 94.06 82 SER A C 1
ATOM 645 O O . SER A 1 82 ? 11.624 -11.622 -1.634 1.00 94.06 82 SER A O 1
ATOM 647 N N . CYS A 1 83 ? 9.738 -12.549 -2.425 1.00 96.19 83 CYS A N 1
ATOM 648 C CA . CYS A 1 83 ? 10.075 -12.411 -3.838 1.00 96.19 83 CYS A CA 1
ATOM 649 C C . CYS A 1 83 ? 8.907 -12.792 -4.756 1.00 96.19 83 CYS A C 1
ATOM 651 O O . CYS A 1 83 ? 8.025 -13.579 -4.397 1.00 96.19 83 CYS A O 1
ATOM 653 N N . VAL A 1 84 ? 9.015 -12.365 -6.015 1.00 97.06 84 VAL A N 1
ATOM 654 C CA . VAL A 1 84 ? 8.231 -12.901 -7.130 1.00 97.06 84 VAL A CA 1
ATOM 655 C C . VAL A 1 84 ? 9.125 -13.626 -8.125 1.00 97.06 84 VAL A C 1
ATOM 657 O O . VAL A 1 84 ? 10.119 -13.096 -8.620 1.00 97.06 84 VAL A O 1
ATOM 660 N N . THR A 1 85 ? 8.764 -14.865 -8.456 1.00 96.31 85 THR A N 1
ATOM 661 C CA . THR A 1 85 ? 9.507 -15.643 -9.461 1.00 96.31 85 THR A CA 1
ATOM 662 C C . THR A 1 85 ? 9.219 -15.149 -10.885 1.00 96.31 85 THR A C 1
ATOM 664 O O . THR A 1 85 ? 8.166 -14.565 -11.135 1.00 96.31 85 THR A O 1
ATOM 667 N N . PRO A 1 86 ? 10.043 -15.493 -11.895 1.00 95.06 86 PRO A N 1
ATOM 668 C CA . PRO A 1 86 ? 9.725 -15.216 -13.304 1.00 95.06 86 PRO A CA 1
ATOM 669 C C . PRO A 1 86 ? 8.426 -15.862 -13.822 1.00 95.06 86 PRO A C 1
ATOM 671 O O . PRO A 1 86 ? 8.004 -15.589 -14.942 1.00 95.06 86 PRO A O 1
ATOM 674 N N . ARG A 1 87 ? 7.803 -16.749 -13.036 1.00 95.88 87 ARG A N 1
ATOM 675 C CA . ARG A 1 87 ? 6.488 -17.357 -13.306 1.00 95.88 87 ARG A CA 1
ATOM 676 C C . ARG A 1 87 ? 5.343 -16.611 -12.614 1.00 95.88 87 ARG A C 1
ATOM 678 O O . ARG A 1 87 ? 4.198 -17.039 -12.690 1.00 95.88 87 ARG A O 1
ATOM 685 N N . GLY A 1 88 ? 5.665 -15.513 -11.930 1.00 96.50 88 GLY A N 1
ATOM 686 C CA . GLY A 1 88 ? 4.755 -14.675 -11.160 1.00 96.50 88 GLY A CA 1
ATOM 687 C C . GLY A 1 88 ? 4.072 -15.439 -10.028 1.00 96.50 88 GLY A C 1
ATOM 688 O O . GLY A 1 88 ? 2.861 -15.328 -9.855 1.00 96.50 88 GLY A O 1
ATOM 689 N N . VAL A 1 89 ? 4.847 -16.273 -9.331 1.00 98.06 89 VAL A N 1
ATOM 690 C CA . VAL A 1 89 ? 4.481 -16.834 -8.022 1.00 98.06 89 VAL A CA 1
ATOM 691 C C . VAL A 1 89 ? 5.026 -15.893 -6.961 1.00 98.06 89 VAL A C 1
ATOM 693 O O . VAL A 1 89 ? 6.220 -15.589 -7.012 1.00 98.06 89 VAL A O 1
ATOM 696 N N . VAL A 1 90 ? 4.159 -15.458 -6.050 1.00 98.19 90 VAL A N 1
ATOM 697 C CA . VAL A 1 90 ? 4.475 -14.564 -4.935 1.00 98.19 90 VAL A CA 1
ATOM 698 C C . VAL A 1 90 ? 4.810 -15.399 -3.702 1.00 98.19 90 VAL A C 1
ATOM 700 O O . VAL A 1 90 ? 4.003 -16.223 -3.275 1.00 98.19 90 VAL A O 1
ATOM 703 N N . TYR A 1 91 ? 5.981 -15.161 -3.122 1.00 97.50 91 TYR A N 1
ATOM 704 C CA . TYR A 1 91 ? 6.401 -15.688 -1.827 1.00 97.50 91 TYR A CA 1
ATOM 705 C C . TYR A 1 91 ? 6.628 -14.510 -0.890 1.00 97.50 91 TYR A C 1
ATOM 707 O O . TYR A 1 91 ? 7.431 -13.634 -1.207 1.00 97.50 91 TYR A O 1
ATOM 715 N N . SER A 1 92 ? 5.929 -14.447 0.239 1.00 95.00 92 SER A N 1
ATOM 716 C CA . SER A 1 92 ? 6.006 -13.271 1.108 1.00 95.00 92 SER A CA 1
ATOM 717 C C . SER A 1 92 ? 5.752 -13.600 2.573 1.00 95.00 92 SER A C 1
ATOM 719 O O . SER A 1 92 ? 5.089 -14.580 2.899 1.00 95.00 92 SER A O 1
ATOM 721 N N . TYR A 1 93 ? 6.250 -12.737 3.455 1.00 89.25 93 TYR A N 1
ATOM 722 C CA . TYR A 1 93 ? 5.646 -12.538 4.772 1.00 89.25 93 TYR A CA 1
ATOM 723 C C . TYR A 1 93 ? 4.486 -11.549 4.661 1.00 89.25 93 TYR A C 1
ATOM 725 O O . TYR A 1 93 ? 4.451 -10.742 3.728 1.00 89.25 93 TYR A O 1
ATOM 733 N N . GLU A 1 94 ? 3.585 -11.546 5.641 1.00 84.62 94 GLU A N 1
ATOM 734 C CA . GLU A 1 94 ? 2.485 -10.580 5.692 1.00 84.62 94 GLU A CA 1
ATOM 735 C C . GLU A 1 94 ? 2.929 -9.117 5.511 1.00 84.62 94 GLU A C 1
ATOM 737 O O . GLU A 1 94 ? 2.356 -8.380 4.718 1.00 84.62 94 GLU A O 1
ATOM 742 N N . THR A 1 95 ? 4.028 -8.685 6.135 1.00 86.19 95 THR A N 1
ATOM 743 C CA . THR A 1 95 ? 4.453 -7.273 6.090 1.00 86.19 95 THR A CA 1
ATOM 744 C C . THR A 1 95 ? 4.961 -6.782 4.730 1.00 86.19 95 THR A C 1
ATOM 746 O O . THR A 1 95 ? 5.252 -5.591 4.616 1.00 86.19 95 THR A O 1
ATOM 749 N N . PHE A 1 96 ? 5.127 -7.669 3.743 1.00 91.94 96 PHE A N 1
ATOM 750 C CA . PHE A 1 96 ? 5.638 -7.359 2.397 1.00 91.94 96 PHE A CA 1
ATOM 751 C C . PHE A 1 96 ? 4.668 -7.759 1.282 1.00 91.94 96 PHE A C 1
ATOM 753 O O . PHE A 1 96 ? 5.009 -7.685 0.102 1.00 91.94 96 PHE A O 1
ATOM 760 N N . ILE A 1 97 ? 3.456 -8.196 1.632 1.00 95.00 97 ILE A N 1
ATOM 761 C CA . ILE A 1 97 ? 2.548 -8.775 0.648 1.00 95.00 97 ILE A CA 1
ATOM 762 C C . ILE A 1 97 ? 2.109 -7.773 -0.422 1.00 95.00 97 ILE A C 1
ATOM 764 O O . ILE A 1 97 ? 2.090 -8.137 -1.591 1.00 95.00 97 ILE A O 1
ATOM 768 N N . TYR A 1 98 ? 1.825 -6.514 -0.074 1.00 96.00 98 TYR A N 1
ATOM 769 C CA . TYR A 1 98 ? 1.447 -5.488 -1.056 1.00 96.00 98 TYR A CA 1
ATOM 770 C C . TYR A 1 98 ? 2.586 -5.194 -2.041 1.00 96.00 98 TYR A C 1
ATOM 772 O O . TYR A 1 98 ? 2.358 -5.109 -3.253 1.00 96.00 98 TYR A O 1
ATOM 780 N N . HIS A 1 99 ? 3.825 -5.136 -1.542 1.00 96.56 99 HIS A N 1
ATOM 781 C CA . HIS A 1 99 ? 5.029 -4.988 -2.364 1.00 96.56 99 HIS A CA 1
ATOM 782 C C . HIS A 1 99 ? 5.152 -6.129 -3.381 1.00 96.56 99 HIS A C 1
ATOM 784 O O . HIS A 1 99 ? 5.200 -5.897 -4.590 1.00 96.56 99 HIS A O 1
ATOM 790 N N . GLU A 1 100 ? 5.127 -7.385 -2.928 1.00 97.69 100 GLU A N 1
ATOM 791 C CA . GLU A 1 100 ? 5.264 -8.520 -3.848 1.00 97.69 100 GLU A CA 1
ATOM 792 C C . GLU A 1 100 ? 4.039 -8.737 -4.732 1.00 97.69 100 GLU A C 1
ATOM 794 O O . GLU A 1 100 ? 4.162 -9.180 -5.872 1.00 97.69 100 GLU A O 1
ATOM 799 N N . LEU A 1 101 ? 2.838 -8.430 -4.251 1.00 98.06 101 LEU A N 1
ATOM 800 C CA . LEU A 1 101 ? 1.634 -8.556 -5.059 1.00 98.06 101 LEU A CA 1
ATOM 801 C C . LEU A 1 101 ? 1.649 -7.553 -6.218 1.00 98.06 101 LEU A C 1
ATOM 803 O O . LEU A 1 101 ? 1.239 -7.901 -7.326 1.00 98.06 101 LEU A O 1
ATOM 807 N N . THR A 1 102 ? 2.231 -6.367 -6.012 1.00 98.31 102 THR A N 1
ATOM 808 C CA . THR A 1 102 ? 2.504 -5.412 -7.095 1.00 98.31 102 THR A CA 1
ATOM 809 C C . THR A 1 102 ? 3.416 -6.022 -8.159 1.00 98.31 102 THR A C 1
ATOM 811 O O . THR A 1 102 ? 3.097 -5.960 -9.348 1.00 98.31 102 THR A O 1
ATOM 814 N N . HIS A 1 103 ? 4.503 -6.689 -7.757 1.00 98.25 103 HIS A N 1
ATOM 815 C CA . HIS A 1 103 ? 5.356 -7.447 -8.683 1.00 98.25 103 HIS A CA 1
ATOM 816 C C . HIS A 1 103 ? 4.589 -8.572 -9.386 1.00 98.25 103 HIS A C 1
ATOM 818 O O . HIS A 1 103 ? 4.749 -8.774 -10.590 1.00 98.25 103 HIS A O 1
ATOM 824 N N . GLY A 1 104 ? 3.730 -9.291 -8.659 1.00 98.06 104 GLY A N 1
ATOM 825 C CA . GLY A 1 104 ? 2.880 -10.359 -9.186 1.00 98.06 104 GLY A CA 1
ATOM 826 C C . GLY A 1 104 ? 1.965 -9.881 -10.314 1.00 98.06 104 GLY A C 1
ATOM 827 O O . GLY A 1 104 ? 1.874 -10.550 -11.345 1.00 98.06 104 GLY A O 1
ATOM 828 N N . VAL A 1 105 ? 1.360 -8.701 -10.150 1.00 98.44 105 VAL A N 1
ATOM 829 C CA . VAL A 1 105 ? 0.532 -8.034 -11.167 1.00 98.44 105 VAL A CA 1
ATOM 830 C C . VAL A 1 105 ? 1.394 -7.507 -12.324 1.00 98.44 105 VAL A C 1
ATOM 832 O O . VAL A 1 105 ? 1.141 -7.822 -13.488 1.00 98.44 105 VAL A O 1
ATOM 835 N N . ALA A 1 106 ? 2.462 -6.757 -12.031 1.00 98.12 106 ALA A N 1
ATOM 836 C CA . ALA A 1 106 ? 3.336 -6.147 -13.042 1.00 98.12 106 ALA A CA 1
ATOM 837 C C . ALA A 1 106 ? 4.089 -7.178 -13.906 1.00 98.12 106 ALA A C 1
ATOM 839 O O . ALA A 1 106 ? 4.481 -6.903 -15.044 1.00 98.12 106 ALA A O 1
ATOM 840 N N . CYS A 1 107 ? 4.242 -8.400 -13.405 1.00 97.50 107 CYS A N 1
ATOM 841 C CA . CYS A 1 107 ? 4.843 -9.514 -14.120 1.00 97.50 107 CYS A CA 1
ATOM 842 C C . CYS A 1 107 ? 4.120 -9.874 -15.440 1.00 97.50 107 CYS A C 1
ATOM 844 O O . CYS A 1 107 ? 4.744 -10.427 -16.357 1.00 97.50 107 CYS A O 1
ATOM 846 N N . GLU A 1 108 ? 2.833 -9.534 -15.585 1.00 96.69 108 GLU A N 1
ATOM 847 C CA . GLU A 1 108 ? 2.100 -9.687 -16.851 1.00 96.69 108 GLU A CA 1
ATOM 848 C C . GLU A 1 108 ? 2.548 -8.689 -17.930 1.00 96.69 108 GLU A C 1
ATOM 850 O O . GLU A 1 108 ? 2.395 -8.946 -19.123 1.00 96.69 108 GLU A O 1
ATOM 855 N N . ILE A 1 109 ? 3.167 -7.575 -17.533 1.00 96.94 109 ILE A N 1
ATOM 856 C CA . ILE A 1 109 ? 3.776 -6.608 -18.448 1.00 96.94 109 ILE A CA 1
ATOM 857 C C . ILE A 1 109 ? 5.168 -7.086 -18.854 1.00 96.94 109 ILE A C 1
ATOM 859 O O . ILE A 1 109 ? 5.503 -7.101 -20.044 1.00 96.94 109 ILE A O 1
ATOM 863 N N . ARG A 1 110 ? 5.999 -7.427 -17.861 1.00 96.12 110 ARG A N 1
ATOM 864 C CA . ARG A 1 110 ? 7.379 -7.864 -18.070 1.00 96.12 110 ARG A CA 1
ATOM 865 C C . ARG A 1 110 ? 7.975 -8.509 -16.823 1.00 96.12 110 ARG A C 1
ATOM 867 O O . ARG A 1 110 ? 7.910 -7.964 -15.732 1.00 96.12 110 ARG A O 1
ATOM 874 N N . THR A 1 111 ? 8.716 -9.591 -17.026 1.00 94.94 111 THR A N 1
ATOM 875 C CA . THR A 1 111 ? 9.678 -10.128 -16.055 1.00 94.94 111 THR A CA 1
ATOM 876 C C . THR A 1 111 ? 11.060 -9.512 -16.272 1.00 94.94 111 THR A C 1
ATOM 878 O O . THR A 1 111 ? 11.507 -9.399 -17.419 1.00 94.94 111 THR A O 1
ATOM 881 N N . GLY A 1 112 ? 11.771 -9.178 -15.193 1.00 92.50 112 GLY A N 1
ATOM 882 C CA . GLY A 1 112 ? 13.142 -8.659 -15.276 1.00 92.50 112 GLY A CA 1
ATOM 883 C C . GLY A 1 112 ? 13.222 -7.232 -15.825 1.00 92.50 112 GLY A C 1
ATOM 884 O O . GLY A 1 112 ? 14.073 -6.933 -16.670 1.00 92.50 112 GLY A O 1
ATOM 885 N N . ALA A 1 113 ? 12.303 -6.360 -15.405 1.00 96.44 113 ALA A N 1
ATOM 886 C CA . ALA A 1 113 ? 12.497 -4.920 -15.539 1.00 96.44 113 ALA A CA 1
ATOM 887 C C . ALA A 1 113 ? 13.704 -4.468 -14.680 1.00 96.44 113 ALA A C 1
ATOM 889 O O . ALA A 1 113 ? 14.049 -5.156 -13.714 1.00 96.44 113 ALA A O 1
ATOM 890 N N . PRO A 1 114 ? 14.382 -3.358 -15.029 1.00 97.12 114 PRO A N 1
ATOM 891 C CA . PRO A 1 114 ? 15.432 -2.785 -14.187 1.00 97.12 114 PRO A CA 1
ATOM 892 C C . PRO A 1 114 ? 14.959 -2.549 -12.751 1.00 97.12 114 PRO A C 1
ATOM 894 O O . PRO A 1 114 ? 13.794 -2.212 -12.544 1.00 97.12 114 PRO A O 1
ATOM 897 N N . ALA A 1 115 ? 15.859 -2.695 -11.774 1.00 96.25 115 ALA A N 1
ATOM 898 C CA . ALA A 1 115 ? 15.515 -2.646 -10.352 1.00 96.25 115 ALA A CA 1
ATOM 899 C C . ALA A 1 115 ? 14.797 -1.347 -9.963 1.00 96.25 115 ALA A C 1
ATOM 901 O O . ALA A 1 115 ? 13.771 -1.409 -9.297 1.00 96.25 115 ALA A O 1
ATOM 902 N N . MET A 1 116 ? 15.254 -0.198 -10.473 1.00 97.50 116 MET A N 1
ATOM 903 C CA . MET A 1 116 ? 14.601 1.089 -10.223 1.00 97.50 116 MET A CA 1
ATOM 904 C C . MET A 1 116 ? 13.126 1.106 -10.642 1.00 97.50 116 MET A C 1
ATOM 906 O O . MET A 1 116 ? 12.296 1.662 -9.936 1.00 97.50 116 MET A O 1
ATOM 910 N N . LEU A 1 117 ? 12.785 0.463 -11.762 1.00 98.25 117 LEU A N 1
ATOM 911 C CA . LEU A 1 117 ? 11.406 0.397 -12.247 1.00 98.25 117 LEU A CA 1
ATOM 912 C C . LEU A 1 117 ? 10.595 -0.687 -11.545 1.00 98.25 117 LEU A C 1
ATOM 914 O O . LEU A 1 117 ? 9.461 -0.432 -11.160 1.00 98.25 117 LEU A O 1
ATOM 918 N N . ALA A 1 118 ? 11.152 -1.890 -11.392 1.00 97.69 118 ALA A N 1
ATOM 919 C CA . ALA A 1 118 ? 10.454 -3.000 -10.753 1.00 97.69 118 ALA A CA 1
ATOM 920 C C . ALA A 1 118 ? 10.149 -2.680 -9.288 1.00 97.69 118 ALA A C 1
ATOM 922 O O . ALA A 1 118 ? 9.004 -2.725 -8.857 1.00 97.69 118 ALA A O 1
ATOM 923 N N . GLU A 1 119 ? 11.181 -2.333 -8.533 1.00 97.38 119 GLU A N 1
ATOM 924 C CA . GLU A 1 119 ? 11.090 -2.150 -7.091 1.00 97.38 119 GLU A CA 1
ATOM 925 C C . GLU A 1 119 ? 10.514 -0.782 -6.756 1.00 97.38 119 GLU A C 1
ATOM 927 O O . GLU A 1 119 ? 9.737 -0.663 -5.816 1.00 97.38 119 GLU A O 1
ATOM 932 N N . GLY A 1 120 ? 10.803 0.233 -7.577 1.00 97.88 120 GLY A N 1
ATOM 933 C CA . GLY A 1 120 ? 10.128 1.517 -7.463 1.00 97.88 120 GLY A CA 1
ATOM 934 C C . GLY A 1 120 ? 8.619 1.395 -7.676 1.00 97.88 120 GLY A C 1
ATOM 935 O O . GLY A 1 120 ? 7.855 2.001 -6.939 1.00 97.88 120 GLY A O 1
ATOM 936 N N . LEU A 1 121 ? 8.156 0.552 -8.605 1.00 98.38 121 LEU A N 1
ATOM 937 C CA . LEU A 1 121 ? 6.722 0.300 -8.763 1.00 98.38 121 LEU A CA 1
ATOM 938 C C . LEU A 1 121 ? 6.106 -0.351 -7.522 1.00 98.38 121 LEU A C 1
ATOM 940 O O . LEU A 1 121 ? 5.048 0.076 -7.068 1.00 98.38 121 LEU A O 1
ATOM 944 N N . ALA A 1 122 ? 6.771 -1.373 -6.983 1.00 97.56 122 ALA A N 1
ATOM 945 C CA . ALA A 1 122 ? 6.309 -2.082 -5.798 1.00 97.56 122 ALA A CA 1
ATOM 946 C C . ALA A 1 122 ? 6.237 -1.169 -4.565 1.00 97.56 122 ALA A C 1
ATOM 948 O O . ALA A 1 122 ? 5.215 -1.157 -3.886 1.00 97.56 122 ALA A O 1
ATOM 949 N N . VAL A 1 123 ? 7.251 -0.326 -4.346 1.00 96.69 123 VAL A N 1
ATOM 950 C CA . VAL A 1 123 ? 7.253 0.659 -3.253 1.00 96.69 123 VAL A CA 1
ATOM 951 C C . VAL A 1 123 ? 6.257 1.793 -3.496 1.00 96.69 123 VAL A C 1
ATOM 953 O O . VAL A 1 123 ? 5.639 2.268 -2.549 1.00 96.69 123 VAL A O 1
ATOM 956 N N . ALA A 1 124 ? 6.059 2.230 -4.744 1.00 96.94 124 ALA A N 1
ATOM 957 C CA . ALA A 1 124 ? 5.084 3.273 -5.066 1.00 96.94 124 ALA A CA 1
ATOM 958 C C . ALA A 1 124 ? 3.653 2.869 -4.679 1.00 96.94 124 ALA A C 1
ATOM 960 O O . ALA A 1 124 ? 2.869 3.737 -4.305 1.00 96.94 124 ALA A O 1
ATOM 961 N N . TYR A 1 125 ? 3.326 1.574 -4.742 1.00 96.38 125 TYR A N 1
ATOM 962 C CA . TYR A 1 125 ? 2.034 1.020 -4.327 1.00 96.38 125 TYR A CA 1
ATOM 963 C C . TYR A 1 125 ? 2.031 0.390 -2.929 1.00 96.38 125 TYR A C 1
ATOM 965 O O . TYR A 1 125 ? 0.994 -0.130 -2.516 1.00 96.38 125 TYR A O 1
ATOM 973 N N . ASP A 1 126 ? 3.141 0.442 -2.193 1.00 91.94 126 ASP A N 1
ATOM 974 C CA . ASP A 1 126 ? 3.219 -0.149 -0.860 1.00 91.94 126 ASP A CA 1
ATOM 975 C C . ASP A 1 126 ? 2.238 0.533 0.106 1.00 91.94 126 ASP A C 1
ATOM 977 O O . ASP A 1 126 ? 1.842 1.694 -0.052 1.00 91.94 126 ASP A O 1
ATOM 981 N N . HIS A 1 127 ? 1.827 -0.181 1.152 1.00 88.81 127 HIS A N 1
ATOM 982 C CA . HIS A 1 127 ? 0.845 0.324 2.117 1.00 88.81 127 HIS A CA 1
ATOM 983 C C . HIS A 1 127 ? 1.448 1.304 3.140 1.00 88.81 127 HIS A C 1
ATOM 985 O O . HIS A 1 127 ? 0.848 1.569 4.186 1.00 88.81 127 HIS A O 1
ATOM 991 N N . ARG A 1 128 ? 2.633 1.847 2.852 1.00 89.00 128 ARG A N 1
ATOM 992 C CA . ARG A 1 128 ? 3.387 2.760 3.711 1.00 89.00 128 ARG A CA 1
ATOM 993 C C . ARG A 1 128 ? 3.647 4.071 2.989 1.00 89.00 128 ARG A C 1
ATOM 995 O O . ARG A 1 128 ? 3.847 4.099 1.780 1.00 89.00 128 ARG A O 1
ATOM 1002 N N . SER A 1 129 ? 3.674 5.157 3.752 1.00 91.62 129 SER A N 1
ATOM 1003 C CA . SER A 1 129 ? 4.160 6.431 3.235 1.00 91.62 129 SER A CA 1
ATOM 1004 C C . SER A 1 129 ? 5.658 6.360 2.941 1.00 91.62 129 SER A C 1
ATOM 1006 O O . SER A 1 129 ? 6.405 5.584 3.550 1.00 91.62 129 SER A O 1
ATOM 1008 N N . ASN A 1 130 ? 6.110 7.200 2.016 1.00 94.00 130 ASN A N 1
ATOM 1009 C CA . ASN A 1 130 ? 7.500 7.245 1.594 1.00 94.00 130 ASN A CA 1
ATOM 1010 C C . ASN A 1 130 ? 8.009 8.686 1.598 1.00 94.00 130 ASN A C 1
ATOM 1012 O O . ASN A 1 130 ? 7.543 9.505 0.815 1.00 94.00 130 ASN A O 1
ATOM 1016 N N . LYS A 1 131 ? 8.975 8.972 2.476 1.00 92.88 131 LYS A N 1
ATOM 1017 C CA . LYS A 1 131 ? 9.551 10.307 2.723 1.00 92.88 131 LYS A CA 1
ATOM 1018 C C . LYS A 1 131 ? 10.999 10.460 2.253 1.00 92.88 131 LYS A C 1
ATOM 1020 O O . LYS A 1 131 ? 11.740 11.283 2.787 1.00 92.88 131 LYS A O 1
ATOM 1025 N N . TYR A 1 132 ? 11.453 9.580 1.365 1.00 90.88 132 TYR A N 1
ATOM 1026 C CA . TYR A 1 132 ? 12.852 9.516 0.952 1.00 90.88 132 TYR A CA 1
ATOM 1027 C C . TYR A 1 132 ? 12.980 9.884 -0.528 1.00 90.88 132 TYR A C 1
ATOM 1029 O O . TYR A 1 132 ? 13.082 8.996 -1.375 1.00 90.88 132 TYR A O 1
ATOM 1037 N N . PRO A 1 133 ? 12.966 11.187 -0.865 1.00 89.62 133 PRO A N 1
ATOM 1038 C CA . PRO A 1 133 ? 13.354 11.617 -2.195 1.00 89.62 133 PRO A CA 1
ATOM 1039 C C . PRO A 1 133 ? 14.860 11.363 -2.368 1.00 89.62 133 PRO A C 1
ATOM 1041 O O . PRO A 1 133 ? 15.689 12.005 -1.723 1.00 89.62 133 PRO A O 1
ATOM 1044 N N . GLY A 1 134 ? 15.218 10.387 -3.203 1.00 91.06 134 GLY A N 1
ATOM 1045 C CA . GLY A 1 134 ? 16.607 10.147 -3.610 1.00 91.06 134 GLY A CA 1
ATOM 1046 C C . GLY A 1 134 ? 16.997 10.919 -4.869 1.00 91.06 134 GLY A C 1
ATOM 1047 O O . GLY A 1 134 ? 16.226 11.738 -5.362 1.00 91.06 134 GLY A O 1
ATOM 1048 N N . VAL A 1 135 ? 18.178 10.621 -5.415 1.00 94.94 135 VAL A N 1
ATOM 1049 C CA . VAL A 1 135 ? 18.651 11.138 -6.713 1.00 94.94 135 VAL A CA 1
ATOM 1050 C C . VAL A 1 135 ? 18.464 10.034 -7.764 1.00 94.94 135 VAL A C 1
ATOM 1052 O O . VAL A 1 135 ? 19.197 9.043 -7.730 1.00 94.94 135 VAL A O 1
ATOM 1055 N N . PRO A 1 136 ? 17.477 10.136 -8.676 1.00 94.00 136 PRO A N 1
ATOM 1056 C CA . PRO A 1 136 ? 17.130 9.040 -9.583 1.00 94.00 136 PRO A CA 1
ATOM 1057 C C . PRO A 1 136 ? 18.275 8.593 -10.503 1.00 94.00 136 PRO A C 1
ATOM 1059 O O . PRO A 1 136 ? 18.428 7.395 -10.743 1.00 94.00 136 PRO A O 1
ATOM 1062 N N . GLU A 1 137 ? 19.105 9.526 -10.986 1.00 94.06 137 GLU A N 1
ATOM 1063 C CA . GLU A 1 137 ? 20.250 9.203 -11.850 1.00 94.06 137 GLU A CA 1
ATOM 1064 C C . GLU A 1 137 ? 21.270 8.303 -11.127 1.00 94.06 137 GLU A C 1
ATOM 1066 O O . GLU A 1 137 ? 21.748 7.324 -11.706 1.00 94.06 137 GLU A O 1
ATOM 1071 N N . ASP A 1 138 ? 21.530 8.560 -9.839 1.00 94.06 138 ASP A N 1
ATOM 1072 C CA . ASP A 1 138 ? 22.488 7.796 -9.026 1.00 94.06 138 ASP A CA 1
ATOM 1073 C C . ASP A 1 138 ? 22.057 6.335 -8.813 1.00 94.06 138 ASP A C 1
ATOM 1075 O O . ASP A 1 138 ? 22.901 5.455 -8.614 1.00 94.06 138 ASP A O 1
ATOM 1079 N N . ILE A 1 139 ? 20.748 6.061 -8.859 1.00 94.62 139 ILE A N 1
ATOM 1080 C CA . ILE A 1 139 ? 20.188 4.733 -8.572 1.00 94.62 139 ILE A CA 1
ATOM 1081 C C . ILE A 1 139 ? 19.756 3.966 -9.825 1.00 94.62 139 ILE A C 1
ATOM 1083 O O . ILE A 1 139 ? 19.603 2.744 -9.761 1.00 94.62 139 ILE A O 1
ATOM 1087 N N . ALA A 1 140 ? 19.584 4.635 -10.968 1.00 95.06 140 ALA A N 1
ATOM 1088 C CA . ALA A 1 140 ? 19.019 4.039 -12.181 1.00 95.06 140 ALA A CA 1
ATOM 1089 C C . ALA A 1 140 ? 19.781 2.794 -12.663 1.00 95.06 140 ALA A C 1
ATOM 1091 O O . ALA A 1 140 ? 19.173 1.814 -13.099 1.00 95.06 140 ALA A O 1
ATOM 1092 N N . GLU A 1 141 ? 21.108 2.805 -12.535 1.00 94.69 141 GLU A N 1
ATOM 1093 C CA . GLU A 1 141 ? 21.977 1.728 -13.019 1.00 94.69 141 GLU A CA 1
ATOM 1094 C C . GLU A 1 141 ? 22.308 0.673 -11.952 1.00 94.69 141 GLU A C 1
ATOM 1096 O O . GLU A 1 141 ? 23.016 -0.299 -12.230 1.00 94.69 141 GLU A O 1
ATOM 1101 N N . ILE A 1 142 ? 21.788 0.815 -10.730 1.00 91.62 142 ILE A N 1
ATOM 1102 C CA . ILE A 1 142 ? 22.047 -0.148 -9.660 1.00 91.62 142 ILE A CA 1
ATOM 1103 C C . ILE A 1 142 ? 21.295 -1.448 -9.960 1.00 91.62 142 ILE A C 1
ATOM 1105 O O . ILE A 1 142 ? 20.090 -1.480 -10.228 1.00 91.62 142 ILE A O 1
ATOM 1109 N N . HIS A 1 143 ? 22.021 -2.564 -9.922 1.00 88.75 143 HIS A N 1
ATOM 1110 C CA . HIS A 1 143 ? 21.438 -3.888 -10.102 1.00 88.75 143 HIS A CA 1
ATOM 1111 C C . HIS A 1 143 ? 20.704 -4.357 -8.842 1.00 88.75 143 HIS A C 1
ATOM 1113 O O . HIS A 1 143 ? 21.115 -4.075 -7.719 1.00 88.75 143 HIS A O 1
ATOM 1119 N N . THR A 1 144 ? 19.674 -5.189 -9.022 1.00 81.62 144 THR A N 1
ATOM 1120 C CA . THR A 1 144 ? 18.799 -5.692 -7.946 1.00 81.62 144 THR A CA 1
ATOM 1121 C C . THR A 1 144 ? 19.549 -6.299 -6.749 1.00 81.62 144 THR A C 1
ATOM 1123 O O . THR A 1 144 ? 19.060 -6.252 -5.631 1.00 81.62 144 THR A O 1
ATOM 1126 N N . SER A 1 145 ? 20.748 -6.872 -6.931 1.00 81.56 145 SER A N 1
ATOM 1127 C CA . SER A 1 145 ? 21.552 -7.412 -5.814 1.00 81.56 145 SER A CA 1
ATOM 1128 C C . SER A 1 145 ? 22.036 -6.372 -4.805 1.00 81.56 145 SER A C 1
ATOM 1130 O O . SER A 1 145 ? 22.372 -6.750 -3.688 1.00 81.56 145 SER A O 1
ATOM 1132 N N . GLU A 1 146 ? 22.111 -5.106 -5.200 1.00 85.56 146 GLU A N 1
ATOM 1133 C CA . GLU A 1 146 ? 22.647 -4.001 -4.396 1.00 85.56 146 GLU A CA 1
ATOM 1134 C C . GLU A 1 146 ? 21.570 -2.942 -4.113 1.00 85.56 146 GLU A C 1
ATOM 1136 O O . GLU A 1 146 ? 21.823 -1.952 -3.433 1.00 85.56 146 GLU A O 1
ATOM 1141 N N . PHE A 1 147 ? 20.349 -3.171 -4.605 1.00 87.56 147 PHE A N 1
ATOM 1142 C CA . PHE A 1 147 ? 19.290 -2.168 -4.654 1.00 87.56 147 PHE A CA 1
ATOM 1143 C C . PHE A 1 147 ? 18.573 -1.943 -3.317 1.00 87.56 147 PHE A C 1
ATOM 1145 O O . PHE A 1 147 ? 17.868 -0.954 -3.155 1.00 87.56 147 PHE A O 1
ATOM 1152 N N . GLY A 1 148 ? 18.772 -2.826 -2.334 1.00 86.38 148 GLY A N 1
ATOM 1153 C CA . GLY A 1 148 ? 17.963 -2.847 -1.111 1.00 86.38 148 GLY A CA 1
ATOM 1154 C C . GLY A 1 148 ? 17.969 -1.551 -0.293 1.00 86.38 148 GLY A C 1
ATOM 1155 O O . GLY A 1 148 ? 16.987 -1.257 0.379 1.00 86.38 148 GLY A O 1
ATOM 1156 N N . MET A 1 149 ? 19.041 -0.754 -0.355 1.00 89.00 149 MET A N 1
ATOM 1157 C CA . MET A 1 149 ? 19.109 0.534 0.350 1.00 89.00 149 MET A CA 1
ATOM 1158 C C . MET A 1 149 ? 18.469 1.706 -0.412 1.00 89.00 149 MET A C 1
ATOM 1160 O O . MET A 1 149 ? 18.325 2.774 0.168 1.00 89.00 149 MET A O 1
ATOM 1164 N N . TYR A 1 150 ? 18.079 1.496 -1.672 1.00 93.75 150 TYR A N 1
ATOM 1165 C CA . TYR A 1 150 ? 17.543 2.514 -2.583 1.00 93.75 150 TYR A CA 1
ATOM 1166 C C . TYR A 1 150 ? 16.070 2.271 -2.944 1.00 93.75 150 TYR A C 1
ATOM 1168 O O . TYR A 1 150 ? 15.524 2.941 -3.816 1.00 93.75 150 TYR A O 1
ATOM 1176 N N . TYR A 1 151 ? 15.412 1.304 -2.293 1.00 93.25 151 TYR A N 1
ATOM 1177 C CA . TYR A 1 151 ? 14.005 0.985 -2.549 1.00 93.25 151 TYR A CA 1
ATOM 1178 C C . TYR A 1 151 ? 13.090 2.193 -2.379 1.00 93.25 151 TYR A C 1
ATOM 1180 O O . TYR A 1 151 ? 12.268 2.465 -3.252 1.00 93.25 151 TYR A O 1
ATOM 1188 N N . ASN A 1 152 ? 13.267 2.940 -1.288 1.00 95.25 152 ASN A N 1
ATOM 1189 C CA . ASN A 1 152 ? 12.437 4.106 -1.021 1.00 95.25 152 ASN A CA 1
ATOM 1190 C C . ASN A 1 152 ? 12.683 5.210 -2.055 1.00 95.25 152 ASN A C 1
ATOM 1192 O O . ASN A 1 152 ? 11.719 5.726 -2.610 1.00 95.25 152 ASN A O 1
ATOM 1196 N N . ASP A 1 153 ? 13.940 5.486 -2.398 1.00 96.88 153 ASP A N 1
ATOM 1197 C CA . ASP A 1 153 ? 14.316 6.461 -3.424 1.00 96.88 153 ASP A CA 1
ATOM 1198 C C . ASP A 1 153 ? 13.654 6.142 -4.777 1.00 96.88 153 ASP A C 1
ATOM 1200 O O . ASP A 1 153 ? 13.045 7.005 -5.412 1.00 96.88 153 ASP A O 1
ATOM 1204 N N . ALA A 1 154 ? 13.709 4.872 -5.190 1.00 97.56 154 ALA A N 1
ATOM 1205 C CA . ALA A 1 154 ? 13.085 4.400 -6.421 1.00 97.56 154 ALA A CA 1
ATOM 1206 C C . ALA A 1 154 ? 11.560 4.487 -6.369 1.00 97.56 154 ALA A C 1
ATOM 1208 O O . ALA A 1 154 ? 10.933 4.914 -7.337 1.00 97.56 154 ALA A O 1
ATOM 1209 N N . GLY A 1 155 ? 10.964 4.098 -5.239 1.00 97.50 155 GLY A N 1
ATOM 1210 C CA . GLY A 1 155 ? 9.525 4.177 -5.018 1.00 97.50 155 GLY A CA 1
ATOM 1211 C C . GLY A 1 155 ? 9.003 5.594 -5.114 1.00 97.50 155 GLY A C 1
ATOM 1212 O O . GLY A 1 155 ? 8.003 5.851 -5.777 1.00 97.50 155 GLY A O 1
ATOM 1213 N N . HIS A 1 156 ? 9.732 6.523 -4.507 1.00 97.75 156 HIS A N 1
ATOM 1214 C CA . HIS A 1 156 ? 9.397 7.934 -4.500 1.00 97.75 156 HIS A CA 1
ATOM 1215 C C . HIS A 1 156 ? 9.431 8.523 -5.915 1.00 97.75 156 HIS A C 1
ATOM 1217 O O . HIS A 1 156 ? 8.503 9.216 -6.334 1.00 97.75 156 HIS A O 1
ATOM 1223 N N . PHE A 1 157 ? 10.469 8.188 -6.685 1.00 98.31 157 PHE A N 1
ATOM 1224 C CA . PHE A 1 157 ? 10.600 8.628 -8.069 1.00 98.31 157 PHE A CA 1
ATOM 1225 C C . PHE A 1 157 ? 9.556 7.996 -9.001 1.00 98.31 157 PHE A C 1
ATOM 1227 O O . PHE A 1 157 ? 8.926 8.695 -9.791 1.00 98.31 157 PHE A O 1
ATOM 1234 N N . VAL A 1 158 ? 9.318 6.683 -8.906 1.00 98.38 158 VAL A N 1
ATOM 1235 C CA . VAL A 1 158 ? 8.307 6.002 -9.732 1.00 98.38 158 VAL A CA 1
ATOM 1236 C C . VAL A 1 158 ? 6.902 6.518 -9.429 1.00 98.38 158 VAL A C 1
ATOM 1238 O O . VAL A 1 158 ? 6.125 6.744 -10.357 1.00 98.38 158 VAL A O 1
ATOM 1241 N N . ARG A 1 159 ? 6.586 6.776 -8.156 1.00 97.69 159 ARG A N 1
ATOM 1242 C CA . ARG A 1 159 ? 5.327 7.412 -7.757 1.00 97.69 159 ARG A CA 1
ATOM 1243 C C . ARG A 1 159 ? 5.155 8.778 -8.426 1.00 97.69 159 ARG A C 1
ATOM 1245 O O . ARG A 1 159 ? 4.104 9.028 -9.014 1.00 97.69 159 ARG A O 1
ATOM 1252 N N . TRP A 1 160 ? 6.200 9.607 -8.424 1.00 98.06 160 TRP A N 1
ATOM 1253 C CA . TRP A 1 160 ? 6.195 10.896 -9.117 1.00 98.06 160 TRP A CA 1
ATOM 1254 C C . TRP A 1 160 ? 5.965 10.758 -10.628 1.00 98.06 160 TRP A C 1
ATOM 1256 O O . TRP A 1 160 ? 5.159 11.504 -11.186 1.00 98.06 160 TRP A O 1
ATOM 1266 N N . LEU A 1 161 ? 6.611 9.790 -11.293 1.00 98.25 161 LEU A N 1
ATOM 1267 C CA . LEU A 1 161 ? 6.399 9.538 -12.725 1.00 98.25 161 LEU A CA 1
ATOM 1268 C C . LEU A 1 161 ? 4.933 9.205 -13.032 1.00 98.25 161 LEU A C 1
ATOM 1270 O O . LEU A 1 161 ? 4.369 9.743 -13.986 1.00 98.25 161 LEU A O 1
ATOM 1274 N N . LEU A 1 162 ? 4.327 8.332 -12.221 1.00 97.50 162 LEU A N 1
ATOM 1275 C CA . LEU A 1 162 ? 2.938 7.896 -12.375 1.00 97.50 162 LEU A CA 1
ATOM 1276 C C . LEU A 1 162 ? 1.948 9.056 -12.205 1.00 97.50 162 LEU A C 1
ATOM 1278 O O . LEU A 1 162 ? 1.035 9.188 -13.017 1.00 97.50 162 LEU A O 1
ATOM 1282 N N . GLU A 1 163 ? 2.135 9.902 -11.190 1.00 96.00 163 GLU A N 1
ATOM 1283 C CA . GLU A 1 163 ? 1.240 11.038 -10.910 1.00 96.00 163 GLU A CA 1
ATOM 1284 C C . GLU A 1 163 ? 1.440 12.209 -11.887 1.00 96.00 163 GLU A C 1
ATOM 1286 O O . GLU A 1 163 ? 0.482 12.875 -12.276 1.00 96.00 163 GLU A O 1
ATOM 1291 N N . THR A 1 164 ? 2.675 12.446 -12.335 1.00 97.31 164 THR A N 1
ATOM 1292 C CA . THR A 1 164 ? 3.008 13.610 -13.174 1.00 97.31 164 THR A CA 1
ATOM 1293 C C . THR A 1 164 ? 2.733 13.363 -14.655 1.00 97.31 164 THR A C 1
ATOM 1295 O O . THR A 1 164 ? 2.182 14.224 -15.342 1.00 97.31 164 THR A O 1
ATOM 1298 N N . TYR A 1 165 ? 3.110 12.188 -15.166 1.00 97.44 165 TYR A N 1
ATOM 1299 C CA . TYR A 1 165 ? 3.022 11.863 -16.596 1.00 97.44 165 TYR A CA 1
ATOM 1300 C C . TYR A 1 165 ? 1.930 10.837 -16.914 1.00 97.44 165 TYR A C 1
ATOM 1302 O O . TYR A 1 165 ? 1.656 10.572 -18.087 1.00 97.44 165 TYR A O 1
ATOM 1310 N N . GLY A 1 166 ? 1.289 10.273 -15.891 1.00 96.38 166 GLY A N 1
ATOM 1311 C CA . GLY A 1 166 ? 0.298 9.221 -16.043 1.00 96.38 166 GLY A CA 1
ATOM 1312 C C . GLY A 1 166 ? 0.913 7.834 -16.226 1.00 96.38 166 GLY A C 1
ATOM 1313 O O . GLY A 1 166 ? 2.127 7.634 -16.314 1.00 96.38 166 GLY A O 1
ATOM 1314 N N . THR A 1 167 ? 0.038 6.838 -16.295 1.00 96.38 167 THR A N 1
ATOM 1315 C CA . THR A 1 167 ? 0.433 5.426 -16.263 1.00 96.38 167 THR A CA 1
ATOM 1316 C C . THR A 1 167 ? 0.881 4.894 -17.622 1.00 96.38 167 THR A C 1
ATOM 1318 O O . THR A 1 167 ? 1.751 4.026 -17.674 1.00 96.38 167 THR A O 1
ATOM 1321 N N . GLU A 1 168 ? 0.362 5.426 -18.734 1.00 97.44 168 GLU A N 1
ATOM 1322 C CA . GLU A 1 168 ? 0.719 4.959 -20.083 1.00 97.44 168 GLU A CA 1
ATOM 1323 C C . GLU A 1 168 ? 2.229 5.082 -20.385 1.00 97.44 168 GLU A C 1
ATOM 1325 O O . GLU A 1 168 ? 2.824 4.060 -20.753 1.00 97.44 168 GLU A O 1
ATOM 1330 N N . PRO A 1 169 ? 2.895 6.243 -20.178 1.00 98.06 169 PRO A N 1
ATOM 1331 C CA . PRO A 1 169 ? 4.342 6.355 -20.391 1.00 98.06 169 PRO A CA 1
ATOM 1332 C C . PRO A 1 169 ? 5.153 5.464 -19.446 1.00 98.06 169 PRO A C 1
ATOM 1334 O O . PRO A 1 169 ? 6.169 4.895 -19.842 1.00 98.06 169 PRO A O 1
ATOM 1337 N N . PHE A 1 170 ? 4.685 5.281 -18.207 1.00 98.31 170 PHE A N 1
ATOM 1338 C CA . PHE A 1 170 ? 5.348 4.392 -17.253 1.00 98.31 170 PHE A CA 1
ATOM 1339 C C . PHE A 1 170 ? 5.310 2.940 -17.699 1.00 98.31 170 PHE A C 1
ATOM 1341 O O . PHE A 1 170 ? 6.325 2.246 -17.677 1.00 98.31 170 PHE A O 1
ATOM 1348 N N . VAL A 1 171 ? 4.156 2.474 -18.162 1.00 98.12 171 VAL A N 1
ATOM 1349 C CA . VAL A 1 171 ? 4.016 1.115 -18.673 1.00 98.12 171 VAL A CA 1
ATOM 1350 C C . VAL A 1 171 ? 4.866 0.916 -19.936 1.00 98.12 171 VAL A C 1
ATOM 1352 O O . VAL A 1 171 ? 5.425 -0.167 -20.129 1.00 98.12 171 VAL A O 1
ATOM 1355 N N . GLU A 1 172 ? 5.012 1.935 -20.788 1.00 97.75 172 GLU A N 1
ATOM 1356 C CA . GLU A 1 172 ? 5.981 1.910 -21.889 1.00 97.75 172 GLU A CA 1
ATOM 1357 C C . GLU A 1 172 ? 7.413 1.750 -21.365 1.00 97.75 172 GLU A C 1
ATOM 1359 O O . GLU A 1 172 ? 8.089 0.796 -21.761 1.00 97.75 172 GLU A O 1
ATOM 1364 N N . ALA A 1 173 ? 7.839 2.592 -20.421 1.00 98.12 173 ALA A N 1
ATOM 1365 C CA . ALA A 1 173 ? 9.169 2.524 -19.824 1.00 98.12 173 ALA A CA 1
ATOM 1366 C C . ALA A 1 173 ? 9.447 1.155 -19.189 1.00 98.12 173 ALA A C 1
ATOM 1368 O O . ALA A 1 173 ? 10.470 0.527 -19.468 1.00 98.12 173 ALA A O 1
ATOM 1369 N N . TYR A 1 174 ? 8.498 0.629 -18.415 1.00 98.00 174 TYR A N 1
ATOM 1370 C CA . TYR A 1 174 ? 8.583 -0.692 -17.799 1.00 98.00 174 TYR A CA 1
ATOM 1371 C C . TYR A 1 174 ? 8.802 -1.794 -18.850 1.00 98.00 174 TYR A C 1
ATOM 1373 O O . TYR A 1 174 ? 9.610 -2.710 -18.663 1.00 98.00 174 TYR A O 1
ATOM 1381 N N . ARG A 1 175 ? 8.139 -1.700 -20.011 1.00 97.25 175 ARG A N 1
ATOM 1382 C CA . ARG A 1 175 ? 8.277 -2.667 -21.113 1.00 97.25 175 ARG A CA 1
ATOM 1383 C C . ARG A 1 175 ? 9.602 -2.556 -21.862 1.00 97.25 175 ARG A C 1
ATOM 1385 O O . ARG A 1 175 ? 10.117 -3.594 -22.282 1.00 97.25 175 ARG A O 1
ATOM 1392 N N . THR A 1 176 ? 10.119 -1.349 -22.076 1.00 97.12 176 THR A N 1
ATOM 1393 C CA . THR A 1 176 ? 11.183 -1.095 -23.065 1.00 97.12 176 THR A CA 1
ATOM 1394 C C . THR A 1 176 ? 12.547 -0.795 -22.447 1.00 97.12 176 THR A C 1
ATOM 1396 O O . THR A 1 176 ? 13.557 -1.236 -22.997 1.00 97.12 176 THR A O 1
ATOM 1399 N N . VAL A 1 177 ? 12.603 -0.126 -21.293 1.00 97.69 177 VAL A N 1
ATOM 1400 C CA . VAL A 1 177 ? 13.860 0.317 -20.667 1.00 97.69 177 VAL A CA 1
ATOM 1401 C C . VAL A 1 177 ? 14.657 -0.878 -20.140 1.00 97.69 177 VAL A C 1
ATOM 1403 O O . VAL A 1 177 ? 14.116 -1.834 -19.578 1.00 97.69 177 VAL A O 1
ATOM 1406 N N . SER A 1 178 ? 15.972 -0.881 -20.346 1.00 96.19 178 SER A N 1
ATOM 1407 C CA . SER A 1 178 ? 16.844 -1.992 -19.952 1.00 96.19 178 SER A CA 1
ATOM 1408 C C . SER A 1 178 ? 18.260 -1.514 -19.654 1.00 96.19 178 SER A C 1
ATOM 1410 O O . SER A 1 178 ? 18.679 -0.482 -20.166 1.00 96.19 178 SER A O 1
ATOM 1412 N N . TYR A 1 179 ? 19.011 -2.307 -18.888 1.00 94.31 179 TYR A N 1
ATOM 1413 C CA . TYR A 1 179 ? 20.413 -2.013 -18.579 1.00 94.31 179 TYR A CA 1
ATOM 1414 C C . TYR A 1 179 ? 21.308 -1.932 -19.828 1.00 94.31 179 TYR A C 1
ATOM 1416 O O . TYR A 1 179 ? 22.220 -1.117 -19.867 1.00 94.31 179 TYR A O 1
ATOM 1424 N N . ASP A 1 180 ? 21.037 -2.719 -20.878 1.00 93.38 180 ASP A N 1
ATOM 1425 C CA . ASP A 1 180 ? 21.861 -2.726 -22.101 1.00 93.38 180 ASP A CA 1
ATOM 1426 C C . ASP A 1 180 ? 21.853 -1.370 -22.836 1.00 93.38 180 ASP A C 1
ATOM 1428 O O . ASP A 1 180 ? 22.813 -1.039 -23.532 1.00 93.38 180 ASP A O 1
ATOM 1432 N N . GLY A 1 181 ? 20.769 -0.599 -22.697 1.00 90.75 181 GLY A N 1
ATOM 1433 C CA . GLY A 1 181 ? 20.615 0.736 -23.285 1.00 90.75 181 GLY A CA 1
ATOM 1434 C C . GLY A 1 181 ? 20.903 1.893 -22.324 1.00 90.75 181 GLY A C 1
ATOM 1435 O O . GLY A 1 181 ? 20.867 3.040 -22.758 1.00 90.75 181 GLY A O 1
ATOM 1436 N N . GLY A 1 182 ? 21.191 1.599 -21.052 1.00 96.44 182 GLY A N 1
ATOM 1437 C CA . GLY A 1 182 ? 21.149 2.567 -19.956 1.00 96.44 182 GLY A CA 1
ATOM 1438 C C . GLY A 1 182 ? 19.713 2.809 -19.491 1.00 96.44 182 GLY A C 1
ATOM 1439 O O . GLY A 1 182 ? 18.842 3.196 -20.275 1.00 96.44 182 GLY A O 1
ATOM 1440 N N . VAL A 1 183 ? 19.457 2.575 -18.206 1.00 97.50 183 VAL A N 1
ATOM 1441 C CA . VAL A 1 183 ? 18.139 2.770 -17.596 1.00 97.50 183 VAL A CA 1
ATOM 1442 C C . VAL A 1 183 ? 17.772 4.247 -17.610 1.00 97.50 183 VAL A C 1
ATOM 1444 O O . VAL A 1 183 ? 16.683 4.597 -18.060 1.00 97.50 183 VAL A O 1
ATOM 1447 N N . TRP A 1 184 ? 18.692 5.117 -17.186 1.00 97.88 184 TRP A N 1
ATOM 1448 C CA . TRP A 1 184 ? 18.433 6.557 -17.122 1.00 97.88 184 TRP A CA 1
ATOM 1449 C C . TRP A 1 184 ? 18.205 7.170 -18.508 1.00 97.88 184 TRP A C 1
ATOM 1451 O O . TRP A 1 184 ? 17.218 7.870 -18.734 1.00 97.88 184 TRP A O 1
ATOM 1461 N N . ALA A 1 185 ? 19.061 6.820 -19.471 1.00 98.06 185 ALA A N 1
ATOM 1462 C CA . ALA A 1 185 ? 18.933 7.280 -20.852 1.00 98.06 185 ALA A CA 1
ATOM 1463 C C . ALA A 1 185 ? 17.595 6.850 -21.480 1.00 98.06 185 ALA A C 1
ATOM 1465 O O . ALA A 1 185 ? 16.941 7.649 -22.149 1.00 98.06 185 ALA A O 1
ATOM 1466 N N . GLY A 1 186 ? 17.154 5.612 -21.223 1.00 98.19 186 GLY A N 1
ATOM 1467 C CA . GLY A 1 186 ? 15.854 5.127 -21.687 1.00 98.19 186 GLY A CA 1
ATOM 1468 C C . GLY A 1 186 ? 14.671 5.882 -21.073 1.00 98.19 186 GLY A C 1
ATOM 1469 O O . GLY A 1 186 ? 13.662 6.086 -21.742 1.00 98.19 186 GLY A O 1
ATOM 1470 N N . LEU A 1 187 ? 14.791 6.344 -19.826 1.00 98.38 187 LEU A N 1
ATOM 1471 C CA . LEU A 1 187 ? 13.762 7.174 -19.197 1.00 98.38 187 LEU A CA 1
ATOM 1472 C C . LEU A 1 187 ? 13.741 8.587 -19.770 1.00 98.38 187 LEU A C 1
ATOM 1474 O O . LEU A 1 187 ? 12.665 9.098 -20.060 1.00 98.38 187 LEU A O 1
ATOM 1478 N N . GLN A 1 188 ? 14.900 9.196 -20.015 1.00 98.06 188 GLN A N 1
ATOM 1479 C CA . GLN A 1 188 ? 14.971 10.506 -20.666 1.00 98.06 188 GLN A CA 1
ATOM 1480 C C . GLN A 1 188 ? 14.412 10.485 -22.096 1.00 98.06 188 GLN A C 1
ATOM 1482 O O . GLN A 1 188 ? 13.841 11.478 -22.541 1.00 98.06 188 GLN A O 1
ATOM 1487 N N . GLU A 1 189 ? 14.521 9.365 -22.818 1.00 98.25 189 GLU A N 1
ATOM 1488 C CA . GLU A 1 189 ? 13.895 9.217 -24.140 1.00 98.25 189 GLU A CA 1
ATOM 1489 C C . GLU A 1 189 ? 12.359 9.285 -24.067 1.00 98.25 189 GLU A C 1
ATOM 1491 O O . GLU A 1 189 ? 11.726 9.854 -24.958 1.00 98.25 189 GLU A O 1
ATOM 1496 N N . ILE A 1 190 ? 11.764 8.743 -23.000 1.00 98.19 190 ILE A N 1
ATOM 1497 C CA . ILE A 1 190 ? 10.306 8.670 -22.816 1.00 98.19 190 ILE A CA 1
ATOM 1498 C C . ILE A 1 190 ? 9.755 9.952 -22.182 1.00 98.19 190 ILE A C 1
ATOM 1500 O O . ILE A 1 190 ? 8.741 10.480 -22.635 1.00 98.19 190 ILE A O 1
ATOM 1504 N N . TYR A 1 191 ? 10.421 10.457 -21.144 1.00 98.00 191 TYR A N 1
ATOM 1505 C CA . TYR A 1 191 ? 9.923 11.553 -20.311 1.00 98.00 191 TYR A CA 1
ATOM 1506 C C . TYR A 1 191 ? 10.582 12.910 -20.600 1.00 98.00 191 TYR A C 1
ATOM 1508 O O . TYR A 1 191 ? 10.038 13.945 -20.225 1.00 98.00 191 TYR A O 1
ATOM 1516 N N . GLY A 1 192 ? 11.715 12.926 -21.306 1.00 97.62 192 GLY A N 1
ATOM 1517 C CA . GLY A 1 192 ? 12.454 14.132 -21.685 1.00 97.62 192 GLY A CA 1
ATOM 1518 C C . GLY A 1 192 ? 13.788 14.313 -20.950 1.00 97.62 192 GLY A C 1
ATOM 1519 O O . GLY A 1 192 ? 14.026 13.767 -19.878 1.00 97.62 192 GLY A O 1
ATOM 1520 N N . GLU A 1 193 ? 14.682 15.122 -21.531 1.00 95.19 193 GLU A N 1
ATOM 1521 C CA . GLU A 1 193 ? 16.057 15.315 -21.029 1.00 95.19 193 GLU A CA 1
ATOM 1522 C C . GLU A 1 193 ? 16.133 16.026 -19.662 1.00 95.19 193 GLU A C 1
ATOM 1524 O O . GLU A 1 193 ? 17.107 15.845 -18.937 1.00 95.19 193 GLU A O 1
ATOM 1529 N N . ASN A 1 194 ? 15.109 16.800 -19.280 1.00 95.81 194 ASN A N 1
ATOM 1530 C CA . ASN A 1 194 ? 15.079 17.555 -18.017 1.00 95.81 194 ASN A CA 1
ATOM 1531 C C . ASN A 1 194 ? 14.505 16.756 -16.833 1.00 95.81 194 ASN A C 1
ATOM 1533 O O . ASN A 1 194 ? 14.187 17.352 -15.808 1.00 95.81 194 ASN A O 1
ATOM 1537 N N . LEU A 1 195 ? 14.360 15.434 -16.970 1.00 97.25 195 LEU A N 1
ATOM 1538 C CA . LEU A 1 195 ? 13.628 14.579 -16.032 1.00 97.25 195 LEU A CA 1
ATOM 1539 C C . LEU A 1 195 ? 14.021 14.769 -14.560 1.00 97.25 195 LEU A C 1
ATOM 1541 O O . LEU A 1 195 ? 13.156 14.931 -13.707 1.00 97.25 195 LEU A O 1
ATOM 1545 N N . GLU A 1 196 ? 15.321 14.781 -14.264 1.00 96.62 196 GLU A N 1
ATOM 1546 C CA . GLU A 1 196 ? 15.827 14.978 -12.899 1.00 96.62 196 GLU A CA 1
ATOM 1547 C C . GLU A 1 196 ? 15.512 16.375 -12.367 1.00 96.62 196 GLU A C 1
ATOM 1549 O O . GLU A 1 196 ? 14.977 16.504 -11.273 1.00 96.62 196 GLU A O 1
ATOM 1554 N N . ALA A 1 197 ? 15.766 17.418 -13.160 1.00 97.00 197 ALA A N 1
ATOM 1555 C CA . ALA A 1 197 ? 15.479 18.788 -12.749 1.00 97.00 197 ALA A CA 1
ATOM 1556 C C . ALA A 1 197 ? 13.974 19.022 -12.525 1.00 97.00 197 ALA A C 1
ATOM 1558 O O . ALA A 1 197 ? 13.594 19.796 -11.649 1.00 97.00 197 ALA A O 1
ATOM 1559 N N . GLU A 1 198 ? 13.109 18.364 -13.303 1.00 97.75 198 GLU A N 1
ATOM 1560 C CA . GLU A 1 198 ? 11.658 18.396 -13.091 1.00 97.75 198 GLU A CA 1
ATOM 1561 C C . GLU A 1 198 ? 11.266 17.657 -11.806 1.00 97.75 198 GLU A C 1
ATOM 1563 O O . GLU A 1 198 ? 10.482 18.195 -11.021 1.00 97.75 198 GLU A O 1
ATOM 1568 N N . TYR A 1 199 ? 11.851 16.486 -11.545 1.00 97.69 199 TYR A N 1
ATOM 1569 C CA . TYR A 1 199 ? 11.634 15.737 -10.308 1.00 97.69 199 TYR A CA 1
ATOM 1570 C C . TYR A 1 199 ? 12.057 16.537 -9.072 1.00 97.69 199 TYR A C 1
ATOM 1572 O O . TYR A 1 199 ? 11.232 16.769 -8.192 1.00 97.69 199 TYR A O 1
ATOM 1580 N N . GLU A 1 200 ? 13.291 17.048 -9.039 1.00 96.62 200 GLU A N 1
ATOM 1581 C CA . GLU A 1 200 ? 13.807 17.873 -7.938 1.00 96.62 200 GLU A CA 1
ATOM 1582 C C . GLU A 1 200 ? 12.936 19.107 -7.666 1.00 96.62 200 GLU A C 1
ATOM 1584 O O . GLU A 1 200 ? 12.794 19.536 -6.522 1.00 96.62 200 GLU A O 1
ATOM 1589 N N . ALA A 1 201 ? 12.360 19.698 -8.716 1.00 96.69 201 ALA A N 1
ATOM 1590 C CA . ALA A 1 201 ? 11.574 20.919 -8.600 1.00 96.69 201 ALA 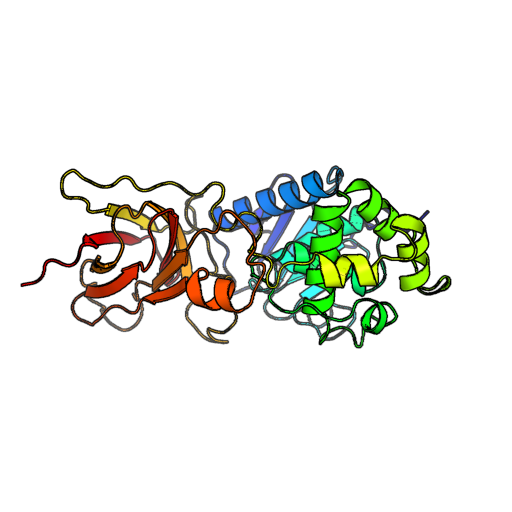A CA 1
ATOM 1591 C C . ALA A 1 201 ? 10.113 20.689 -8.184 1.00 96.69 201 ALA A C 1
ATOM 1593 O O . ALA A 1 201 ? 9.472 21.639 -7.730 1.00 96.69 201 ALA A O 1
ATOM 1594 N N . THR A 1 202 ? 9.562 19.490 -8.400 1.00 96.81 202 THR A N 1
ATOM 1595 C CA . THR A 1 202 ? 8.108 19.257 -8.308 1.00 96.81 202 THR A CA 1
ATOM 1596 C C . THR A 1 202 ? 7.699 18.089 -7.426 1.00 96.81 202 THR A C 1
ATOM 1598 O O . THR A 1 202 ? 6.518 17.988 -7.095 1.00 96.81 202 THR A O 1
ATOM 1601 N N . THR A 1 203 ? 8.626 17.213 -7.037 1.00 96.38 203 THR A N 1
ATOM 1602 C CA . THR A 1 203 ? 8.290 16.097 -6.156 1.00 96.38 203 THR A CA 1
ATOM 1603 C C . THR A 1 203 ? 7.888 16.603 -4.765 1.00 96.38 203 THR A C 1
ATOM 1605 O O . THR A 1 203 ? 8.546 17.502 -4.235 1.00 96.38 203 THR A O 1
ATOM 1608 N N . PRO A 1 204 ? 6.838 16.037 -4.141 1.00 95.94 204 PRO A N 1
ATOM 1609 C CA . PRO A 1 204 ? 6.558 16.292 -2.734 1.00 95.94 204 PRO A CA 1
ATOM 1610 C C . PRO A 1 204 ? 7.689 15.752 -1.853 1.00 95.94 204 PRO A C 1
ATOM 1612 O O . PRO A 1 204 ? 8.511 14.951 -2.300 1.00 95.94 204 PRO A O 1
ATOM 1615 N N . ALA A 1 205 ? 7.724 16.175 -0.591 1.00 94.94 205 ALA A N 1
ATOM 1616 C CA . ALA A 1 205 ? 8.676 15.658 0.390 1.00 94.94 205 ALA A CA 1
ATOM 1617 C C . ALA A 1 205 ? 8.286 14.257 0.889 1.00 94.94 205 ALA A C 1
ATOM 1619 O O . ALA A 1 205 ? 9.140 13.503 1.361 1.00 94.94 205 ALA A O 1
ATOM 1620 N N . MET A 1 206 ? 6.997 13.917 0.814 1.00 94.81 206 MET A N 1
ATOM 1621 C CA . MET A 1 206 ? 6.491 12.596 1.150 1.00 94.81 20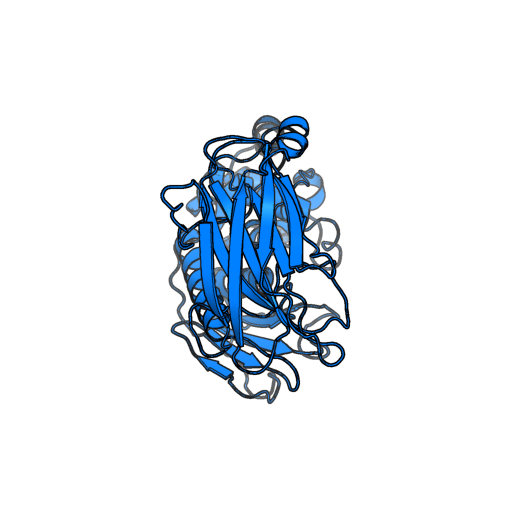6 MET A CA 1
ATOM 1622 C C . MET A 1 206 ? 5.290 12.232 0.292 1.00 94.81 206 MET A C 1
ATOM 1624 O O . MET A 1 206 ? 4.367 13.025 0.144 1.00 94.81 206 MET A O 1
ATOM 1628 N N . TRP A 1 207 ? 5.268 10.986 -0.165 1.00 95.12 207 TRP A N 1
ATOM 1629 C CA . TRP A 1 207 ? 4.065 10.355 -0.689 1.00 95.12 207 TRP A CA 1
ATOM 1630 C C . TRP A 1 207 ? 3.281 9.698 0.437 1.00 95.12 207 TRP A C 1
ATOM 1632 O O . TRP A 1 207 ? 3.822 8.867 1.179 1.00 95.12 207 TRP A O 1
ATOM 1642 N N . ILE A 1 208 ? 2.002 10.042 0.556 1.00 92.50 208 ILE A N 1
ATOM 1643 C CA . ILE A 1 208 ? 1.081 9.321 1.431 1.00 92.50 208 ILE A CA 1
ATOM 1644 C C . ILE A 1 208 ? 0.714 7.976 0.807 1.00 92.50 208 ILE A C 1
ATOM 1646 O O . ILE A 1 208 ? 0.812 7.765 -0.404 1.00 92.50 208 ILE A O 1
ATOM 1650 N N . GLN A 1 209 ? 0.275 7.046 1.653 1.00 89.25 209 GLN A N 1
ATOM 1651 C CA . GLN A 1 209 ? -0.176 5.741 1.194 1.00 89.25 209 GLN A CA 1
ATOM 1652 C C . GLN A 1 209 ? -1.305 5.899 0.165 1.00 89.25 209 GLN A C 1
ATOM 1654 O O . GLN A 1 209 ? -2.297 6.594 0.410 1.00 89.25 209 GLN A O 1
ATOM 1659 N N . HIS A 1 210 ? -1.227 5.163 -0.942 1.00 86.44 210 HIS A N 1
ATOM 1660 C CA . HIS A 1 210 ? -2.388 4.997 -1.803 1.00 86.44 210 HIS A CA 1
ATOM 1661 C C . HIS A 1 210 ? -3.594 4.519 -1.010 1.00 86.44 210 HIS A C 1
ATOM 1663 O O . HIS A 1 210 ? -3.514 3.549 -0.259 1.00 86.44 210 HIS A O 1
ATOM 1669 N N . ARG A 1 211 ? -4.737 5.177 -1.220 1.00 87.50 211 ARG A N 1
ATOM 1670 C CA . ARG A 1 211 ? -5.995 4.789 -0.573 1.00 87.50 211 ARG A CA 1
ATOM 1671 C C . ARG A 1 211 ? -5.897 4.798 0.959 1.00 87.50 211 ARG A C 1
ATOM 1673 O O . ARG A 1 211 ? -6.642 4.064 1.600 1.00 87.50 211 ARG A O 1
ATOM 1680 N N . GLN A 1 212 ? -5.041 5.649 1.545 1.00 89.44 212 GLN A N 1
ATOM 1681 C CA . GLN A 1 212 ? -4.798 5.748 2.995 1.00 89.44 212 GLN A CA 1
ATOM 1682 C C . GLN A 1 212 ? -6.083 5.632 3.834 1.00 89.44 212 GLN A C 1
ATOM 1684 O O . GLN A 1 212 ? -6.095 4.918 4.839 1.00 89.44 212 GLN A O 1
ATOM 1689 N N . CYS A 1 213 ? -7.153 6.301 3.386 1.00 91.31 213 CYS A N 1
ATOM 1690 C CA . CYS A 1 213 ? -8.479 6.316 4.006 1.00 91.31 213 CYS A CA 1
ATOM 1691 C C . CYS A 1 213 ? -9.628 6.016 3.027 1.00 91.31 213 CYS A C 1
ATOM 1693 O O . CYS A 1 213 ? -10.788 6.320 3.319 1.00 91.31 213 CYS A O 1
ATOM 1695 N N . ALA A 1 214 ? -9.328 5.479 1.842 1.00 88.31 214 ALA A N 1
ATOM 1696 C CA . ALA A 1 214 ? -10.374 5.170 0.875 1.00 88.31 214 ALA A CA 1
ATOM 1697 C C . ALA A 1 214 ? -11.154 3.920 1.312 1.00 88.31 214 ALA A C 1
ATOM 1699 O O . ALA A 1 214 ? -10.606 3.025 1.949 1.00 88.31 214 ALA A O 1
ATOM 1700 N N . ASP A 1 215 ? -12.445 3.886 0.974 1.00 86.69 215 ASP A N 1
ATOM 1701 C CA . ASP A 1 215 ? -13.332 2.720 1.142 1.00 86.69 215 ASP A CA 1
ATOM 1702 C C . ASP A 1 215 ? -13.528 2.230 2.584 1.00 86.69 215 ASP A C 1
ATOM 1704 O O . ASP A 1 215 ? -14.075 1.151 2.814 1.00 86.69 215 ASP A O 1
ATOM 1708 N N . MET A 1 216 ? -13.149 3.049 3.565 1.00 91.81 216 MET A N 1
ATOM 1709 C CA . MET A 1 216 ? -13.384 2.768 4.975 1.00 91.81 216 MET A CA 1
ATOM 1710 C C . MET A 1 216 ? -14.752 3.280 5.427 1.00 91.81 216 MET A C 1
ATOM 1712 O O . MET A 1 216 ? -15.190 4.361 5.012 1.00 91.81 216 MET A O 1
ATOM 1716 N N . PRO A 1 217 ? -15.437 2.540 6.313 1.00 95.62 217 PRO A N 1
ATOM 1717 C CA . PRO A 1 217 ? -16.682 3.003 6.902 1.00 95.62 217 PRO A CA 1
ATOM 1718 C C . PRO A 1 217 ? -16.439 4.247 7.766 1.00 95.62 217 PRO A C 1
ATOM 1720 O O . PRO A 1 217 ? -15.547 4.279 8.614 1.00 95.62 217 PRO A O 1
ATOM 1723 N N . VAL A 1 218 ? -17.274 5.267 7.567 1.00 97.06 218 VAL A N 1
ATOM 1724 C CA . VAL A 1 218 ? -17.305 6.458 8.424 1.00 97.06 218 VAL A CA 1
ATOM 1725 C C . VAL A 1 218 ? -18.204 6.177 9.619 1.00 97.06 218 VAL A C 1
ATOM 1727 O O . VAL A 1 218 ? -19.372 5.816 9.457 1.00 97.06 218 VAL A O 1
ATOM 1730 N N . LEU A 1 219 ? -17.667 6.370 10.817 1.00 97.25 219 LEU A N 1
ATOM 1731 C CA . LEU A 1 219 ? -18.399 6.285 12.065 1.00 97.25 219 LEU A CA 1
ATOM 1732 C C . LEU A 1 219 ? -19.055 7.649 12.345 1.00 97.25 219 LEU A C 1
ATOM 1734 O O . LEU A 1 219 ? -18.341 8.643 12.480 1.00 97.25 219 LEU A O 1
ATOM 1738 N N . PRO A 1 220 ? -20.394 7.749 12.404 1.00 96.69 220 PRO A N 1
ATOM 1739 C CA . PRO A 1 220 ? -21.052 9.014 12.713 1.00 96.69 220 PRO A CA 1
ATOM 1740 C C . PRO A 1 220 ? -20.981 9.330 14.219 1.00 96.69 220 PRO A C 1
ATOM 1742 O O . PRO A 1 220 ? -21.078 8.400 15.027 1.00 96.69 220 PRO A O 1
ATOM 1745 N N . PRO A 1 221 ? -20.865 10.614 14.610 1.00 96.94 221 PRO A N 1
ATOM 1746 C CA . PRO A 1 221 ? -21.001 11.011 16.005 1.00 96.94 221 PRO A CA 1
ATOM 1747 C C . PRO A 1 221 ? -22.464 10.926 16.474 1.00 96.94 221 PRO A C 1
ATOM 1749 O O . PRO A 1 221 ? -23.405 11.058 15.684 1.00 96.94 221 PRO A O 1
ATOM 1752 N N . ASP A 1 222 ? -22.656 10.722 17.774 1.00 96.38 222 ASP A N 1
ATOM 1753 C CA . ASP A 1 222 ? -23.937 10.859 18.461 1.00 96.38 222 ASP A CA 1
ATOM 1754 C C . ASP A 1 222 ? -24.298 12.336 18.724 1.00 96.38 222 ASP A C 1
ATOM 1756 O O . ASP A 1 222 ? -23.621 13.264 18.277 1.00 96.38 222 ASP A O 1
ATOM 1760 N N . ALA A 1 223 ? -25.416 12.572 19.417 1.00 94.25 223 ALA A N 1
ATOM 1761 C CA . ALA A 1 223 ? -25.908 13.925 19.688 1.00 94.25 223 ALA A CA 1
ATOM 1762 C C . ALA A 1 223 ? -25.009 14.712 20.657 1.00 94.25 223 ALA A C 1
ATOM 1764 O O . ALA A 1 223 ? -25.090 15.940 20.718 1.00 94.25 223 ALA A O 1
ATOM 1765 N N . GLU A 1 224 ? -24.178 14.008 21.418 1.00 93.06 224 GLU A N 1
ATOM 1766 C CA . GLU A 1 224 ? -23.221 14.538 22.374 1.00 93.06 224 GLU A CA 1
ATOM 1767 C C . GLU A 1 224 ? -21.812 14.681 21.767 1.00 93.06 224 GLU A C 1
ATOM 1769 O O . GLU A 1 224 ? -20.898 15.119 22.464 1.00 93.06 224 GLU A O 1
ATOM 1774 N N . GLY A 1 225 ? -21.638 14.352 20.480 1.00 94.06 225 GLY A N 1
ATOM 1775 C CA . GLY A 1 225 ? -20.360 14.440 19.776 1.00 94.06 225 GLY A CA 1
ATOM 1776 C C . GLY A 1 225 ? -19.411 13.275 20.063 1.00 94.06 225 GLY A C 1
ATOM 1777 O O . GLY A 1 225 ? -18.205 13.431 19.901 1.00 94.06 225 GLY A O 1
ATOM 1778 N N . ASN A 1 226 ? -19.921 12.124 20.513 1.00 96.25 226 ASN A N 1
ATOM 1779 C CA . ASN A 1 226 ? -19.124 10.914 20.714 1.00 96.25 226 ASN A CA 1
ATOM 1780 C C . ASN A 1 226 ? -19.302 9.931 19.561 1.00 96.25 226 ASN A C 1
ATOM 1782 O O . ASN A 1 226 ? -20.383 9.786 18.999 1.00 96.25 226 ASN A O 1
ATOM 1786 N N . TRP A 1 227 ? -18.264 9.158 19.282 1.00 97.75 227 TRP A N 1
ATOM 1787 C CA . TRP A 1 227 ? -18.310 8.035 18.359 1.00 97.75 227 TRP A CA 1
ATOM 1788 C C . TRP A 1 227 ? -18.322 6.730 19.142 1.00 97.75 227 TRP A C 1
ATOM 1790 O O . TRP A 1 227 ? -17.537 6.558 20.075 1.00 97.75 227 TRP A O 1
ATOM 1800 N N . LEU A 1 228 ? -19.183 5.792 18.745 1.00 97.50 228 LEU A N 1
ATOM 1801 C CA . LEU A 1 228 ? -19.236 4.453 19.326 1.00 97.50 228 LEU A CA 1
ATOM 1802 C C . LEU A 1 228 ? -18.953 3.406 18.256 1.00 97.50 228 LEU A C 1
ATOM 1804 O O . LEU A 1 228 ? -19.833 3.035 17.483 1.00 97.50 228 LEU A O 1
ATOM 1808 N N . PHE A 1 229 ? -17.734 2.885 18.256 1.00 96.81 229 PHE A N 1
ATOM 1809 C CA . PHE A 1 229 ? -17.409 1.678 17.520 1.00 96.81 229 PHE A CA 1
ATOM 1810 C C . PHE A 1 229 ? -17.871 0.473 18.337 1.00 96.81 229 PHE A C 1
ATOM 1812 O O . PHE A 1 229 ? -17.533 0.352 19.513 1.00 96.81 229 PHE A O 1
ATOM 1819 N N . SER A 1 230 ? -18.646 -0.425 17.734 1.00 95.88 230 SER A N 1
ATOM 1820 C CA . SER A 1 230 ? -19.021 -1.695 18.350 1.00 95.88 230 SER A CA 1
ATOM 1821 C C . SER A 1 230 ? -19.185 -2.753 17.271 1.00 95.88 230 SER A C 1
ATOM 1823 O O . SER A 1 230 ? -19.984 -2.587 16.352 1.00 95.88 230 SER A O 1
ATOM 1825 N N . THR A 1 231 ? -18.408 -3.825 17.374 1.00 95.81 231 THR A N 1
ATOM 1826 C CA . THR A 1 231 ? -18.382 -4.901 16.383 1.00 95.81 231 THR A CA 1
ATOM 1827 C C . THR A 1 231 ? -18.016 -6.227 17.036 1.00 95.81 231 THR A C 1
ATOM 1829 O O . THR A 1 231 ? -17.584 -6.275 18.190 1.00 95.81 231 THR A O 1
ATOM 1832 N N . ARG A 1 232 ? -18.147 -7.309 16.276 1.00 94.88 232 ARG A N 1
ATOM 1833 C CA . ARG A 1 232 ? -17.588 -8.609 16.624 1.00 94.88 232 ARG A CA 1
ATOM 1834 C C . ARG A 1 232 ? -16.387 -8.869 15.726 1.00 94.88 232 ARG A C 1
ATOM 1836 O O . ARG A 1 232 ? -16.535 -8.948 14.516 1.00 94.88 232 ARG A O 1
ATOM 1843 N N . PHE A 1 233 ? -15.214 -9.029 16.322 1.00 95.00 233 PHE A N 1
ATOM 1844 C CA . PHE A 1 233 ? -14.037 -9.493 15.601 1.00 95.00 233 PHE A CA 1
ATOM 1845 C C . PHE A 1 233 ? -14.145 -10.994 15.406 1.00 95.00 233 PHE A C 1
ATOM 1847 O O . PHE A 1 233 ? -14.190 -11.735 16.385 1.00 95.00 233 PHE A O 1
ATOM 1854 N N . ASP A 1 234 ? -14.181 -11.425 14.155 1.00 96.31 234 ASP A N 1
ATOM 1855 C CA . ASP A 1 234 ? -14.202 -12.820 13.734 1.00 96.31 234 ASP A CA 1
ATOM 1856 C C . ASP A 1 234 ? -13.386 -12.906 12.446 1.00 96.31 234 ASP A C 1
ATOM 1858 O O . ASP A 1 234 ? -13.671 -12.190 11.494 1.00 96.31 234 ASP A O 1
ATOM 1862 N N . CYS A 1 235 ? -12.366 -13.760 12.403 1.00 96.50 235 CYS A N 1
ATOM 1863 C CA . CYS A 1 235 ? -11.476 -13.863 11.244 1.00 96.50 235 CYS A CA 1
ATOM 1864 C C . CYS A 1 235 ? -12.195 -14.387 9.981 1.00 96.50 235 CYS A C 1
ATOM 1866 O O . CYS A 1 235 ? -11.659 -14.281 8.883 1.00 96.50 235 CYS A O 1
ATOM 1868 N N . SER A 1 236 ? -13.410 -14.933 10.131 1.00 97.25 236 SER A N 1
ATOM 1869 C CA . SER A 1 236 ? -14.300 -15.296 9.020 1.00 97.25 236 SER A CA 1
ATOM 1870 C C . SER A 1 236 ? -15.235 -14.168 8.557 1.00 97.25 236 SER A C 1
ATOM 1872 O O . SER A 1 236 ? -15.956 -14.344 7.578 1.00 97.25 236 SER A O 1
ATOM 1874 N N . ASP A 1 237 ? -15.250 -13.025 9.249 1.00 97.44 237 ASP A N 1
ATOM 1875 C CA . ASP A 1 237 ? -15.995 -11.832 8.841 1.00 97.44 237 ASP A CA 1
ATOM 1876 C C . ASP A 1 237 ? -15.182 -11.033 7.811 1.00 97.44 237 ASP A C 1
ATOM 1878 O O . ASP A 1 237 ? -14.020 -10.698 8.048 1.00 97.44 237 ASP A O 1
ATOM 1882 N N . GLU A 1 238 ? -15.809 -10.689 6.685 1.00 96.75 238 GLU A N 1
ATOM 1883 C CA . GLU A 1 238 ? -15.219 -9.889 5.603 1.00 96.75 238 GLU A CA 1
ATOM 1884 C C . GLU A 1 238 ? -14.766 -8.491 6.064 1.00 96.75 238 GLU A C 1
ATOM 1886 O O . GLU A 1 238 ? -13.911 -7.877 5.427 1.00 96.75 238 GLU A O 1
ATOM 1891 N N . ALA A 1 239 ? -15.321 -7.966 7.162 1.00 95.75 239 ALA A N 1
ATOM 1892 C CA . ALA A 1 239 ? -14.892 -6.698 7.747 1.00 95.75 239 ALA A CA 1
ATOM 1893 C C . ALA A 1 239 ? -13.619 -6.824 8.599 1.00 95.75 239 ALA A C 1
ATOM 1895 O O . ALA A 1 239 ? -12.984 -5.809 8.880 1.00 95.75 239 ALA A O 1
ATOM 1896 N N . THR A 1 240 ? -13.248 -8.035 9.035 1.00 97.19 240 THR A N 1
ATOM 1897 C CA . THR A 1 240 ? -12.081 -8.264 9.895 1.00 97.19 240 THR A CA 1
ATOM 1898 C C . THR A 1 240 ? -10.845 -8.572 9.058 1.00 97.19 240 THR A C 1
ATOM 1900 O O . THR A 1 240 ? -10.772 -9.576 8.351 1.00 97.19 240 THR A O 1
ATOM 1903 N N . LEU A 1 241 ? -9.841 -7.713 9.191 1.00 96.38 241 LEU A N 1
ATOM 1904 C CA . LEU A 1 241 ? -8.532 -7.837 8.565 1.00 96.38 241 LEU A CA 1
ATOM 1905 C C . LEU A 1 241 ? -7.562 -8.520 9.537 1.00 96.38 241 LEU A C 1
ATOM 1907 O O . LEU A 1 241 ? -7.727 -8.470 10.757 1.00 96.38 241 LEU A O 1
ATOM 1911 N N . GLY A 1 242 ? -6.527 -9.157 9.016 1.00 94.00 242 GLY A N 1
ATOM 1912 C CA . GLY A 1 242 ? -5.466 -9.766 9.803 1.00 94.00 242 GLY A CA 1
ATOM 1913 C C . GLY A 1 242 ? -4.582 -10.654 8.929 1.00 94.00 242 GLY A C 1
ATOM 1914 O O . GLY A 1 242 ? -5.136 -11.386 8.109 1.00 94.00 242 GLY A O 1
ATOM 1915 N N . PRO A 1 243 ? -3.254 -10.647 9.118 1.00 92.25 243 PRO A N 1
ATOM 1916 C CA . PRO A 1 243 ? -2.521 -9.945 10.175 1.00 92.25 243 PRO A CA 1
ATOM 1917 C C . PRO A 1 243 ? -2.418 -8.429 10.007 1.00 92.25 243 PRO A C 1
ATOM 1919 O O . PRO A 1 243 ? -2.677 -7.884 8.942 1.00 92.25 243 PRO A O 1
ATOM 1922 N N . TYR A 1 244 ? -2.090 -7.730 11.098 1.00 88.31 244 TYR A N 1
ATOM 1923 C CA . TYR A 1 244 ? -1.867 -6.285 11.064 1.00 88.31 244 TYR A CA 1
ATOM 1924 C C . TYR A 1 244 ? -0.517 -5.957 10.415 1.00 88.31 244 TYR A C 1
ATOM 1926 O O . TYR A 1 244 ? 0.536 -6.144 11.017 1.00 88.31 244 TYR A O 1
ATOM 1934 N N . GLU A 1 245 ? -0.553 -5.463 9.179 1.00 83.44 245 GLU A N 1
ATOM 1935 C CA . GLU A 1 245 ? 0.629 -5.327 8.311 1.00 83.44 245 GLU A CA 1
ATOM 1936 C C . GLU A 1 245 ? 1.291 -3.947 8.358 1.00 83.44 245 GLU A C 1
ATOM 1938 O O . GLU A 1 245 ? 2.415 -3.768 7.875 1.00 83.44 245 GLU A O 1
ATOM 1943 N N . LYS A 1 246 ? 0.601 -2.950 8.926 1.00 77.56 246 LYS A N 1
ATOM 1944 C CA . LYS A 1 246 ? 1.061 -1.554 8.987 1.00 77.56 246 LYS A CA 1
ATOM 1945 C C . LYS A 1 246 ? 2.216 -1.322 9.957 1.00 77.56 246 LYS A C 1
ATOM 1947 O O . LYS A 1 246 ? 2.913 -0.321 9.824 1.00 77.56 246 LYS A O 1
ATOM 1952 N N . ASP A 1 247 ? 2.456 -2.237 10.890 1.00 69.94 247 ASP A N 1
ATOM 1953 C CA . ASP A 1 247 ? 3.538 -2.107 11.861 1.00 69.94 247 ASP A CA 1
ATOM 1954 C C . ASP A 1 247 ? 4.659 -3.120 11.596 1.00 69.94 247 ASP A C 1
ATOM 1956 O O . ASP A 1 247 ? 4.654 -4.243 12.093 1.00 69.94 247 ASP A O 1
ATOM 1960 N N . SER A 1 248 ? 5.659 -2.700 10.815 1.00 57.81 248 SER A N 1
ATOM 1961 C CA . SER A 1 248 ? 6.884 -3.480 10.586 1.00 57.81 248 SER A CA 1
ATOM 1962 C C . SER A 1 248 ? 7.856 -3.466 11.762 1.00 57.81 248 SER A C 1
ATOM 1964 O O . SER A 1 248 ? 8.813 -4.240 11.780 1.00 57.81 248 SER A O 1
ATOM 1966 N N . THR A 1 249 ? 7.684 -2.530 12.701 1.00 48.53 249 THR A N 1
ATOM 1967 C CA . THR A 1 249 ? 8.572 -2.372 13.860 1.00 48.53 249 THR A CA 1
ATOM 1968 C C . THR A 1 249 ? 8.171 -3.270 15.025 1.00 48.53 249 THR A C 1
ATOM 1970 O O . THR A 1 249 ? 9.003 -3.584 15.881 1.00 48.53 249 THR A O 1
ATOM 1973 N N . SER A 1 250 ? 6.934 -3.757 15.019 1.00 43.16 250 SER A N 1
ATOM 1974 C CA . SER A 1 250 ? 6.370 -4.556 16.092 1.00 43.16 250 SER A CA 1
ATOM 1975 C C . SER A 1 250 ? 6.515 -6.059 15.850 1.00 43.16 250 SER A C 1
ATOM 1977 O O . SER A 1 250 ? 5.591 -6.767 15.470 1.00 43.16 250 SER A O 1
ATOM 1979 N N . PHE A 1 251 ? 7.711 -6.505 16.236 1.00 45.88 251 PHE A N 1
ATOM 1980 C CA . PHE A 1 251 ? 8.080 -7.798 16.819 1.00 45.88 251 PHE A CA 1
ATOM 1981 C C . PHE A 1 251 ? 7.985 -9.056 15.943 1.00 45.88 251 PHE A C 1
ATOM 1983 O O . PHE A 1 251 ? 6.966 -9.735 15.842 1.00 45.88 251 PHE A O 1
ATOM 1990 N N . ALA A 1 252 ? 9.164 -9.527 15.533 1.00 41.91 252 ALA A N 1
ATOM 1991 C CA . ALA A 1 252 ? 9.423 -10.960 15.486 1.00 41.91 252 ALA A CA 1
ATOM 1992 C C . ALA A 1 252 ? 9.092 -11.569 16.870 1.00 41.91 252 ALA A C 1
ATOM 1994 O O . ALA A 1 252 ? 9.892 -11.480 17.803 1.00 41.91 252 ALA A O 1
ATOM 1995 N N . GLY A 1 253 ? 7.882 -12.117 17.018 1.00 51.22 253 GLY A N 1
ATOM 1996 C CA . GLY A 1 253 ? 7.399 -12.763 18.240 1.00 51.22 253 GLY A CA 1
ATOM 1997 C C . GLY A 1 253 ? 6.233 -12.090 18.977 1.00 51.22 253 GLY A C 1
ATOM 1998 O O . GLY A 1 253 ? 5.946 -12.525 20.094 1.00 51.22 253 GLY A O 1
ATOM 1999 N N . THR A 1 254 ? 5.553 -11.072 18.430 1.00 61.44 254 THR A N 1
ATOM 2000 C CA . THR A 1 254 ? 4.259 -10.647 19.000 1.00 61.44 254 THR A CA 1
ATOM 2001 C C . THR A 1 254 ? 3.129 -11.573 18.626 1.00 61.44 254 THR A C 1
ATOM 2003 O O . THR A 1 254 ? 3.151 -12.278 17.619 1.00 61.44 254 THR A O 1
ATOM 2006 N N . THR A 1 255 ? 2.104 -11.536 19.471 1.00 72.00 255 THR A N 1
ATOM 2007 C CA . THR A 1 255 ? 0.844 -12.184 19.181 1.00 72.00 255 THR A CA 1
ATOM 2008 C C . THR A 1 255 ? 0.201 -11.523 17.962 1.00 72.00 255 THR A C 1
ATOM 2010 O O . THR A 1 255 ? 0.032 -10.301 17.968 1.00 72.00 255 THR A O 1
ATOM 2013 N N . PRO A 1 256 ? -0.164 -12.305 16.940 1.00 82.25 256 PRO A N 1
ATOM 2014 C CA . PRO A 1 256 ? -0.822 -11.790 15.752 1.00 82.25 256 PRO A CA 1
ATOM 2015 C C . PRO A 1 256 ? -2.077 -10.966 16.074 1.00 82.25 256 PRO A C 1
ATOM 2017 O O . PRO A 1 256 ? -2.822 -11.326 16.986 1.00 82.25 256 PRO A O 1
ATOM 2020 N N . LEU A 1 257 ? -2.319 -9.879 15.333 1.00 89.75 257 LEU A N 1
ATOM 2021 C CA . LEU A 1 257 ? -3.474 -8.992 15.517 1.00 89.75 257 LEU A CA 1
ATOM 2022 C C . LEU A 1 257 ? -4.488 -9.123 14.370 1.00 89.75 257 LEU A C 1
ATOM 2024 O O . LEU A 1 257 ? -4.127 -9.098 13.194 1.00 89.75 257 LEU A O 1
ATOM 2028 N N . MET A 1 258 ? -5.767 -9.235 14.716 1.00 93.88 258 MET A N 1
ATOM 2029 C CA . MET A 1 258 ? -6.883 -8.918 13.824 1.00 93.88 258 MET A CA 1
ATOM 2030 C C . MET A 1 258 ? -7.239 -7.445 14.003 1.00 93.88 258 MET A C 1
ATOM 2032 O O . MET A 1 258 ? -7.104 -6.927 15.109 1.00 93.88 258 MET A O 1
ATOM 2036 N N . PHE A 1 259 ? -7.721 -6.770 12.968 1.00 95.62 259 PHE A N 1
ATOM 2037 C CA . PHE A 1 259 ? -8.075 -5.356 13.043 1.00 95.62 259 PHE A CA 1
ATOM 2038 C C . PHE A 1 259 ? -9.268 -4.998 12.147 1.00 95.62 259 PHE A C 1
ATOM 2040 O O . PHE A 1 259 ? -9.601 -5.716 11.208 1.00 95.62 259 PHE A O 1
ATOM 2047 N N . GLN A 1 260 ? -9.932 -3.892 12.472 1.00 96.31 260 GLN A N 1
ATOM 2048 C CA . GLN A 1 260 ? -10.891 -3.213 11.603 1.00 96.31 260 GLN A CA 1
ATOM 2049 C C . GLN A 1 260 ? -10.527 -1.733 11.547 1.00 96.31 260 GLN A C 1
ATOM 2051 O O . GLN A 1 260 ? -10.082 -1.163 12.547 1.00 96.31 260 GLN A O 1
ATOM 2056 N N . SER A 1 261 ? -10.736 -1.115 10.390 1.00 95.75 261 SER A N 1
ATOM 2057 C CA . SER A 1 261 ? -10.446 0.299 10.163 1.00 95.75 261 SER A CA 1
ATOM 2058 C C . SER A 1 261 ? -11.740 1.095 10.046 1.00 95.75 261 SER A C 1
ATOM 2060 O O . SER A 1 261 ? -12.657 0.696 9.327 1.00 95.75 261 SER A O 1
ATOM 2062 N N . VAL A 1 262 ? -11.815 2.238 10.724 1.00 97.31 262 VAL A N 1
ATOM 2063 C CA . VAL A 1 262 ? -12.937 3.183 10.618 1.00 97.31 262 VAL A CA 1
ATOM 2064 C C . VAL A 1 262 ? -12.428 4.608 10.459 1.00 97.31 262 VAL A C 1
ATOM 2066 O O . VAL A 1 262 ? -11.322 4.927 10.892 1.00 97.31 262 VAL A O 1
ATOM 2069 N N . ILE A 1 263 ? -13.248 5.476 9.871 1.00 98.06 263 ILE A N 1
ATOM 2070 C CA . ILE A 1 263 ? -12.996 6.919 9.819 1.00 98.06 263 ILE A CA 1
ATOM 2071 C C . ILE A 1 263 ? -13.858 7.628 10.859 1.00 98.06 263 ILE A C 1
ATOM 2073 O O . ILE A 1 263 ? -15.066 7.399 10.916 1.00 98.06 263 ILE A O 1
ATOM 2077 N N . VAL A 1 264 ? -13.259 8.534 11.625 1.00 97.69 264 VAL A N 1
ATOM 2078 C CA . VAL A 1 264 ? -13.975 9.561 12.396 1.00 97.69 264 VAL A CA 1
ATOM 2079 C C . VAL A 1 264 ? -13.708 10.930 11.777 1.00 97.69 264 VAL A C 1
ATOM 2081 O O . VAL A 1 264 ? -12.643 11.158 11.202 1.00 97.69 264 VAL A O 1
ATOM 2084 N N . ASP A 1 265 ? -14.685 11.829 11.858 1.00 97.31 265 ASP A N 1
ATOM 2085 C CA . ASP A 1 265 ? -14.568 13.204 11.362 1.00 97.31 265 ASP A CA 1
ATOM 2086 C C . ASP A 1 265 ? -14.513 14.156 12.557 1.00 97.31 265 ASP A C 1
ATOM 2088 O O . ASP A 1 265 ? -15.483 14.274 13.303 1.00 97.31 265 ASP A O 1
ATOM 2092 N N . ILE A 1 266 ? -13.355 14.766 12.784 1.00 96.88 266 ILE A N 1
ATOM 2093 C CA . ILE A 1 266 ? -13.092 15.638 13.925 1.00 96.88 266 ILE A CA 1
ATOM 2094 C C . ILE A 1 266 ? -13.417 17.075 13.524 1.00 96.88 266 ILE A C 1
ATOM 2096 O O . ILE A 1 266 ? -12.713 17.676 12.717 1.00 96.88 266 ILE A O 1
ATOM 2100 N N . GLU A 1 267 ? -14.467 17.653 14.104 1.00 95.38 267 GLU A N 1
ATOM 2101 C CA . GLU A 1 267 ? -14.829 19.052 13.838 1.00 95.38 267 GLU A CA 1
ATOM 2102 C C . GLU A 1 267 ? -13.978 20.036 14.655 1.00 95.38 267 GLU A C 1
ATOM 2104 O O . GLU A 1 267 ? -13.520 21.054 14.132 1.00 95.38 267 GLU A O 1
ATOM 2109 N N . GLU A 1 268 ? -13.747 19.730 15.935 1.00 95.44 268 GLU A N 1
ATOM 2110 C CA . GLU A 1 268 ? -13.008 20.589 16.864 1.00 95.44 268 GLU A CA 1
ATOM 2111 C C . GLU A 1 268 ? -11.680 19.932 17.275 1.00 95.44 268 GLU A C 1
ATOM 2113 O O . GLU A 1 268 ? -11.694 18.873 17.910 1.00 95.44 268 GLU A O 1
ATOM 2118 N N . PRO A 1 269 ? -10.523 20.542 16.955 1.00 96.00 269 PRO A N 1
ATOM 2119 C CA . PRO A 1 269 ? -9.230 20.057 17.425 1.00 96.00 269 PRO A CA 1
ATOM 2120 C C . PRO A 1 269 ? -9.127 20.026 18.950 1.00 96.00 269 PRO A C 1
ATOM 2122 O O . PRO A 1 269 ? -9.644 20.912 19.634 1.00 96.00 269 PRO A O 1
ATOM 2125 N N . GLY A 1 270 ? -8.390 19.057 19.488 1.00 95.44 270 GLY A N 1
ATOM 2126 C CA . GLY A 1 270 ? -8.103 18.990 20.917 1.00 95.44 270 GLY A CA 1
ATOM 2127 C C . GLY A 1 270 ? -7.825 17.586 21.438 1.00 95.44 270 GLY A C 1
ATOM 2128 O O . GLY A 1 270 ? -7.540 16.659 20.683 1.00 95.44 270 GLY A O 1
ATOM 2129 N N . LEU A 1 271 ? -7.906 17.439 22.761 1.00 96.25 271 LEU A N 1
ATOM 2130 C CA . LEU A 1 271 ? -7.752 16.157 23.445 1.00 96.25 271 LEU A CA 1
ATOM 2131 C C . LEU A 1 271 ? -9.083 15.408 23.496 1.00 96.25 271 LEU A C 1
ATOM 2133 O O . LEU A 1 271 ? -10.102 15.952 23.922 1.00 96.25 271 LEU A O 1
ATOM 2137 N N . TYR A 1 272 ? -9.044 14.134 23.125 1.00 95.81 272 TYR A N 1
ATOM 2138 C CA . TYR A 1 272 ? -10.184 13.229 23.133 1.00 95.81 272 TYR A CA 1
ATOM 2139 C C . TYR A 1 272 ? -9.883 12.036 24.032 1.00 95.81 272 TYR A C 1
ATOM 2141 O O . TYR A 1 272 ? -8.753 11.551 24.107 1.00 95.81 272 TYR A O 1
ATOM 2149 N N . GLN A 1 273 ? -10.910 11.567 24.731 1.00 95.12 273 GLN A N 1
ATOM 2150 C CA . GLN A 1 273 ? -10.847 10.369 25.551 1.00 95.12 273 GLN A CA 1
ATOM 2151 C C . GLN A 1 273 ? -11.307 9.162 24.744 1.00 95.12 273 GLN A C 1
ATOM 2153 O O . GLN A 1 273 ? -12.363 9.184 24.111 1.00 95.12 273 GLN A O 1
ATOM 2158 N N . LEU A 1 274 ? -10.517 8.096 24.818 1.00 94.75 274 LEU A N 1
ATOM 2159 C CA . LEU A 1 274 ? -10.857 6.775 24.318 1.00 94.75 274 LEU A CA 1
ATOM 2160 C C . LEU A 1 274 ? -11.207 5.900 25.516 1.00 94.75 274 LEU A C 1
ATOM 2162 O O . LEU A 1 274 ? -10.403 5.749 26.438 1.00 94.75 274 LEU A O 1
ATOM 2166 N N . GLN A 1 275 ? -12.404 5.324 25.502 1.00 91.94 275 GLN A N 1
ATOM 2167 C CA . GLN A 1 275 ? -12.903 4.457 26.563 1.00 91.94 275 GLN A CA 1
ATOM 2168 C C . GLN A 1 275 ? -13.332 3.114 25.984 1.00 91.94 275 GLN A C 1
ATOM 2170 O O . GLN A 1 275 ? -14.028 3.051 24.974 1.00 91.94 275 GLN A O 1
ATOM 2175 N N . HIS A 1 276 ? -12.952 2.034 26.655 1.00 86.88 276 HIS A N 1
ATOM 2176 C CA . HIS A 1 276 ? -13.450 0.695 26.361 1.00 86.88 276 HIS A CA 1
ATOM 2177 C C . HIS A 1 276 ? -13.741 -0.056 27.661 1.00 86.88 276 HIS A C 1
ATOM 2179 O O . HIS A 1 276 ? -13.266 0.316 28.738 1.00 86.88 276 HIS A O 1
ATOM 2185 N N . ALA A 1 277 ? -14.524 -1.136 27.582 1.00 70.75 277 ALA A N 1
ATOM 2186 C CA . ALA A 1 277 ? -14.732 -1.991 28.742 1.00 70.75 277 ALA A CA 1
ATOM 2187 C C . ALA A 1 277 ? -13.386 -2.581 29.136 1.00 70.75 277 ALA A C 1
ATOM 2189 O O . ALA A 1 277 ? -12.701 -3.182 28.303 1.00 70.75 277 ALA A O 1
ATOM 2190 N N . GLN A 1 278 ? -13.043 -2.450 30.418 1.00 63.44 278 GLN A N 1
ATOM 2191 C CA . GLN A 1 278 ? -11.942 -3.194 30.996 1.00 63.44 278 GLN A CA 1
ATOM 2192 C C . GLN A 1 278 ? -12.227 -4.680 30.760 1.00 63.44 278 GLN A C 1
ATOM 2194 O O . GLN A 1 278 ? -13.105 -5.270 31.390 1.00 63.44 278 GLN A O 1
ATOM 2199 N N . TYR A 1 279 ? -11.509 -5.272 29.811 1.00 57.06 279 TYR A N 1
ATOM 2200 C CA . TYR A 1 279 ? -11.481 -6.712 29.668 1.00 57.06 279 TYR A CA 1
ATOM 2201 C C . TYR A 1 279 ? -10.878 -7.251 30.967 1.00 57.06 279 TYR A C 1
ATOM 2203 O O . TYR A 1 279 ? -9.767 -6.867 31.343 1.00 57.06 279 TYR A O 1
ATOM 2211 N N . GLU A 1 280 ? -11.614 -8.104 31.688 1.00 52.31 280 GLU A N 1
ATOM 2212 C CA . GLU A 1 280 ? -11.009 -8.951 32.715 1.00 52.31 280 GLU A CA 1
ATOM 2213 C C . GLU A 1 280 ? -10.033 -9.875 31.986 1.00 52.31 280 GLU A C 1
ATOM 2215 O O . GLU A 1 280 ? -10.384 -10.950 31.501 1.00 52.31 280 GLU A O 1
ATOM 2220 N N . LEU A 1 281 ? -8.805 -9.381 31.836 1.00 51.47 281 LEU A N 1
ATOM 2221 C CA . LEU A 1 281 ? -7.658 -10.083 31.293 1.00 51.47 281 LEU A CA 1
ATOM 2222 C C . LEU A 1 281 ? -7.306 -11.204 32.266 1.00 51.47 281 LEU A C 1
ATOM 2224 O O . LEU A 1 281 ? -6.388 -11.089 33.076 1.00 51.47 281 LEU A O 1
ATOM 2228 N N . ASN A 1 282 ? -8.075 -12.285 32.213 1.00 46.28 282 ASN A N 1
ATOM 2229 C CA . ASN A 1 282 ? -7.698 -13.551 32.808 1.00 46.28 282 ASN A CA 1
ATOM 2230 C C . ASN A 1 282 ? -6.477 -14.055 32.029 1.00 46.28 282 ASN A C 1
ATOM 2232 O O . ASN A 1 282 ? -6.618 -14.678 30.986 1.00 46.28 282 ASN A O 1
ATOM 2236 N N . ASP A 1 283 ? -5.294 -13.691 32.523 1.00 53.00 283 ASP A N 1
ATOM 2237 C CA . ASP A 1 283 ? -3.965 -14.085 32.055 1.00 53.00 283 ASP A CA 1
ATOM 2238 C C . ASP A 1 283 ? -3.703 -13.918 30.534 1.00 53.00 283 ASP A C 1
ATOM 2240 O O . ASP A 1 283 ? -3.880 -14.814 29.714 1.00 53.00 283 ASP A O 1
ATOM 2244 N N . GLN A 1 284 ? -3.128 -12.757 30.191 1.00 48.75 284 GLN A N 1
ATOM 2245 C CA . GLN A 1 284 ? -2.136 -12.574 29.111 1.00 48.75 284 GLN A CA 1
ATOM 2246 C C . GLN A 1 284 ? -2.558 -12.420 27.627 1.00 48.75 284 GLN A C 1
ATOM 2248 O O . GLN A 1 284 ? -1.670 -12.496 26.783 1.00 48.75 284 GLN A O 1
ATOM 2253 N N . SER A 1 285 ? -3.814 -12.140 27.238 1.00 50.44 285 SER A N 1
ATOM 2254 C CA . SER A 1 285 ? -4.156 -12.216 25.788 1.00 50.44 285 SER A CA 1
ATOM 2255 C C . SER A 1 285 ? -5.131 -11.199 25.158 1.00 50.44 285 SER A C 1
ATOM 2257 O O . SER A 1 285 ? -5.466 -11.369 23.994 1.00 50.44 285 SER A O 1
ATOM 2259 N N . GLY A 1 286 ? -5.551 -10.114 25.819 1.00 60.38 286 GLY A N 1
ATOM 2260 C CA . GLY A 1 286 ? -6.615 -9.233 25.284 1.00 60.38 286 GLY A CA 1
ATOM 2261 C C . GLY A 1 286 ? -6.298 -7.736 25.244 1.00 60.38 286 GLY A C 1
ATOM 2262 O O . GLY A 1 286 ? -7.084 -6.941 25.757 1.00 60.38 286 GLY A O 1
ATOM 2263 N N . TYR A 1 287 ? -5.147 -7.327 24.709 1.00 75.06 287 TYR A N 1
ATOM 2264 C CA . TYR A 1 287 ? -4.888 -5.896 24.520 1.00 75.06 287 TYR A CA 1
ATOM 2265 C C . TYR A 1 287 ? -5.714 -5.371 23.342 1.00 75.06 287 TYR A C 1
ATOM 2267 O O . TYR A 1 287 ? -5.601 -5.888 22.232 1.00 75.06 287 TYR A O 1
ATOM 2275 N N . LEU A 1 288 ? -6.534 -4.348 23.600 1.00 85.88 288 LEU A N 1
ATOM 2276 C CA . LEU A 1 288 ? -7.084 -3.503 22.547 1.00 85.88 288 LEU A CA 1
ATOM 2277 C C . LEU A 1 288 ? -5.960 -2.587 22.062 1.00 85.88 288 LEU A C 1
ATOM 2279 O O . LEU A 1 288 ? -5.344 -1.872 22.854 1.00 85.88 288 LEU A O 1
ATOM 2283 N N . TYR A 1 289 ? -5.696 -2.641 20.770 1.00 87.94 289 TYR A N 1
ATOM 2284 C CA . TYR A 1 289 ? -4.743 -1.801 20.071 1.00 87.94 289 TYR A CA 1
ATOM 2285 C C . TYR A 1 289 ? -5.521 -0.756 19.275 1.00 87.94 289 TYR A C 1
ATOM 2287 O O . TYR A 1 289 ? -6.501 -1.099 18.620 1.00 87.94 289 TYR A O 1
ATOM 2295 N N . VAL A 1 290 ? -5.118 0.511 19.328 1.00 92.00 290 VAL A N 1
ATOM 2296 C CA . VAL A 1 290 ? -5.679 1.541 18.447 1.00 92.00 290 VAL A CA 1
ATOM 2297 C C . VAL A 1 290 ? -4.535 2.350 17.857 1.00 92.00 290 VAL A C 1
ATOM 2299 O O . VAL A 1 290 ? -3.798 3.010 18.592 1.00 92.00 290 VAL A O 1
ATOM 2302 N N . GLN A 1 291 ? -4.396 2.308 16.535 1.00 92.88 291 GLN A N 1
ATOM 2303 C CA . GLN A 1 291 ? -3.568 3.256 15.795 1.00 92.88 291 GLN A CA 1
ATOM 2304 C C . GLN A 1 291 ? -4.463 4.333 15.202 1.00 92.88 291 GLN A C 1
ATOM 2306 O O . GLN A 1 291 ? -5.479 4.036 14.580 1.00 92.88 291 GLN A O 1
ATOM 2311 N N . VAL A 1 292 ? -4.074 5.582 15.413 1.00 94.31 292 VAL A N 1
ATOM 2312 C CA . VAL A 1 292 ? -4.771 6.762 14.917 1.00 94.31 292 VAL A CA 1
ATOM 2313 C C . VAL A 1 292 ? -3.871 7.433 13.895 1.00 94.31 292 VAL A C 1
ATOM 2315 O O . VAL A 1 292 ? -2.707 7.702 14.180 1.00 94.31 292 VAL A O 1
ATOM 2318 N N . GLU A 1 293 ? -4.398 7.689 12.709 1.00 94.62 293 GLU A N 1
ATOM 2319 C CA . GLU A 1 293 ? -3.666 8.296 11.603 1.00 94.62 293 GLU A CA 1
ATOM 2320 C C . GLU A 1 293 ? -4.554 9.335 10.919 1.00 94.62 293 GLU A C 1
ATOM 2322 O O . GLU A 1 293 ? -5.714 9.062 10.608 1.00 94.62 293 GLU A O 1
ATOM 2327 N N . ARG A 1 294 ? -4.032 10.539 10.681 1.00 94.88 294 ARG A N 1
ATOM 2328 C CA . ARG A 1 294 ? -4.778 11.550 9.927 1.00 94.88 294 ARG A CA 1
ATOM 2329 C C . ARG A 1 294 ? -4.851 11.176 8.451 1.00 94.88 294 ARG A C 1
ATOM 2331 O O . ARG A 1 294 ? -3.837 10.829 7.848 1.00 94.88 294 ARG A O 1
ATOM 2338 N N . CYS A 1 295 ? -6.038 11.320 7.872 1.00 94.69 295 CYS A N 1
ATOM 2339 C CA . CYS A 1 295 ? -6.233 11.222 6.434 1.00 94.69 295 CYS A CA 1
ATOM 2340 C C . CYS A 1 295 ? -5.782 12.524 5.777 1.00 94.69 295 CYS A C 1
ATOM 2342 O O . CYS A 1 295 ? -6.316 13.588 6.099 1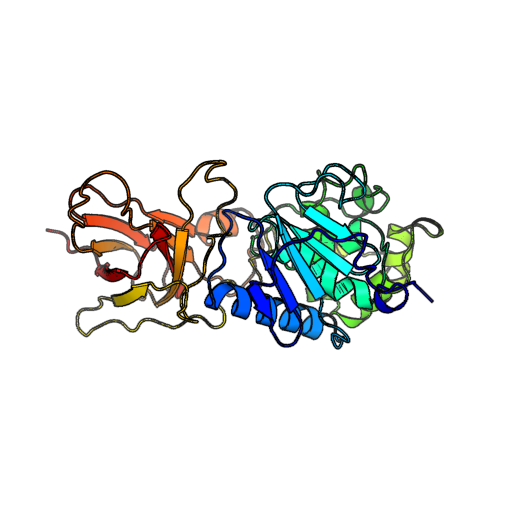.00 94.69 295 CYS A O 1
ATOM 2344 N N . LEU A 1 296 ? -4.816 12.438 4.869 1.00 92.50 296 LEU A N 1
ATOM 2345 C CA . LEU A 1 296 ? -4.367 13.584 4.088 1.00 92.50 296 LEU A CA 1
ATOM 2346 C C . LEU A 1 296 ? -5.009 13.539 2.699 1.00 92.50 296 LEU A C 1
ATOM 2348 O O . LEU A 1 296 ? -5.053 12.488 2.061 1.00 92.50 296 LEU A O 1
ATOM 2352 N N . ASP A 1 297 ? -5.532 14.681 2.255 1.00 84.19 297 ASP A N 1
ATOM 2353 C CA . ASP A 1 297 ? -6.105 14.831 0.912 1.00 84.19 297 ASP A CA 1
ATOM 2354 C C . ASP A 1 297 ? -5.026 15.155 -0.138 1.00 84.19 297 ASP A C 1
ATOM 2356 O O . ASP A 1 297 ? -5.231 14.917 -1.327 1.00 84.19 297 ASP A O 1
ATOM 2360 N N . GLU A 1 298 ? -3.885 15.694 0.303 1.00 86.44 298 GLU A N 1
ATOM 2361 C CA . GLU A 1 298 ? -2.754 16.106 -0.529 1.00 86.44 298 GLU A CA 1
ATOM 2362 C C . GLU A 1 298 ? -1.437 15.586 0.067 1.00 86.44 298 GLU A C 1
ATOM 2364 O O . GLU A 1 298 ? -1.297 15.453 1.287 1.00 86.44 298 GLU A O 1
ATOM 2369 N N . ASP A 1 299 ? -0.473 15.294 -0.806 1.00 90.00 299 ASP A N 1
ATOM 2370 C CA . ASP A 1 299 ? 0.874 14.878 -0.422 1.00 90.00 299 ASP A CA 1
ATOM 2371 C C . ASP A 1 299 ? 1.667 16.062 0.163 1.00 90.00 299 ASP A C 1
ATOM 2373 O O . ASP A 1 299 ? 1.751 17.110 -0.485 1.00 90.00 299 ASP A O 1
ATOM 2377 N N . PRO A 1 300 ? 2.286 15.926 1.353 1.00 89.31 300 PRO A N 1
ATOM 2378 C CA . PRO A 1 300 ? 3.096 16.993 1.935 1.00 89.31 300 PRO A CA 1
ATOM 2379 C C . PRO A 1 300 ? 4.270 17.395 1.037 1.00 89.31 300 PRO A C 1
ATOM 2381 O O . PRO A 1 300 ? 5.151 16.589 0.718 1.00 89.31 300 PRO A O 1
ATOM 2384 N N . ALA A 1 301 ? 4.331 18.673 0.677 1.00 91.69 301 ALA A N 1
ATOM 2385 C CA . ALA A 1 301 ? 5.372 19.229 -0.173 1.00 91.69 301 ALA A CA 1
ATOM 2386 C C . ALA A 1 301 ? 6.667 19.529 0.600 1.00 91.69 301 ALA A C 1
ATOM 2388 O O . ALA A 1 301 ? 7.728 19.656 -0.009 1.00 91.69 301 ALA A O 1
ATOM 2389 N N . THR A 1 302 ? 6.606 19.646 1.933 1.00 91.75 302 THR A N 1
ATOM 2390 C CA . THR A 1 302 ? 7.760 20.011 2.776 1.00 91.75 302 THR A CA 1
ATOM 2391 C C . THR A 1 302 ? 7.874 19.167 4.048 1.00 91.75 302 THR A C 1
ATOM 2393 O O . THR A 1 302 ? 6.886 18.625 4.533 1.00 91.75 302 THR A O 1
ATOM 2396 N N . GLU A 1 303 ? 9.073 19.101 4.643 1.00 90.19 303 GLU A N 1
ATOM 2397 C CA . GLU A 1 303 ? 9.281 18.459 5.957 1.00 90.19 303 GLU A CA 1
ATOM 2398 C C . GLU A 1 303 ? 8.435 19.102 7.070 1.00 90.19 303 GLU A C 1
ATOM 2400 O O . GLU A 1 303 ? 7.936 18.401 7.943 1.00 90.19 303 GLU A O 1
ATOM 2405 N N . GLU A 1 304 ? 8.218 20.421 7.019 1.00 91.56 304 GLU A N 1
ATOM 2406 C CA . GLU A 1 304 ? 7.377 21.133 7.990 1.00 91.56 304 GLU A CA 1
ATOM 2407 C C . GLU A 1 304 ? 5.908 20.697 7.897 1.00 91.56 304 GLU A C 1
ATOM 2409 O O . GLU A 1 304 ? 5.252 20.505 8.921 1.00 91.56 304 GLU A O 1
ATOM 2414 N N . GLU A 1 305 ? 5.393 20.488 6.683 1.00 90.50 305 GLU A N 1
ATOM 2415 C CA . GLU A 1 305 ? 4.050 19.940 6.463 1.00 90.50 305 GLU A CA 1
ATOM 2416 C C . GLU A 1 305 ? 3.958 18.479 6.914 1.00 90.50 305 GLU A C 1
ATOM 2418 O O . GLU A 1 305 ? 2.959 18.099 7.512 1.00 90.50 305 GLU A O 1
ATOM 2423 N N . ILE A 1 306 ? 4.999 17.663 6.713 1.00 88.31 306 ILE A N 1
ATOM 2424 C CA . ILE A 1 306 ? 5.030 16.291 7.250 1.00 88.31 306 ILE A CA 1
ATOM 2425 C C . ILE A 1 306 ? 4.917 16.327 8.779 1.00 88.31 306 ILE A C 1
ATOM 2427 O O . ILE A 1 306 ? 4.037 15.679 9.340 1.00 88.31 306 ILE A O 1
ATOM 2431 N N . ASP A 1 307 ? 5.774 17.102 9.447 1.00 86.88 307 ASP A N 1
ATOM 2432 C CA . ASP A 1 307 ? 5.844 17.158 10.911 1.00 86.88 307 ASP A CA 1
ATOM 2433 C C . ASP A 1 307 ? 4.577 17.746 11.553 1.00 86.88 307 ASP A C 1
ATOM 2435 O O . ASP A 1 307 ? 4.240 17.405 12.689 1.00 86.88 307 ASP A O 1
ATOM 2439 N N . SER A 1 308 ? 3.883 18.647 10.854 1.00 86.44 308 SER A N 1
ATOM 2440 C CA . SER A 1 308 ? 2.674 19.300 11.365 1.00 86.44 308 SER A CA 1
ATOM 2441 C C . SER A 1 308 ? 1.386 18.582 10.971 1.00 86.44 308 SER A C 1
ATOM 2443 O O . SER A 1 308 ? 0.479 18.470 11.801 1.00 86.44 308 SER A O 1
ATOM 2445 N N . GLU A 1 309 ? 1.282 18.070 9.745 1.00 85.38 309 GLU A N 1
ATOM 2446 C CA . GLU A 1 309 ? 0.042 17.520 9.200 1.00 85.38 309 GLU A CA 1
ATOM 2447 C C . GLU A 1 309 ? -0.033 15.994 9.335 1.00 85.38 309 GLU A C 1
ATOM 2449 O O . GLU A 1 309 ? -1.093 15.478 9.714 1.00 85.38 309 GLU A O 1
ATOM 2454 N N . TRP A 1 310 ? 1.064 15.262 9.098 1.00 86.12 310 TRP A N 1
ATOM 2455 C CA . TRP A 1 310 ? 1.075 13.796 9.149 1.00 86.12 310 TRP A CA 1
ATOM 2456 C C . TRP A 1 310 ? 1.234 13.284 10.585 1.00 86.12 310 TRP A C 1
ATOM 2458 O O . TRP A 1 310 ? 2.322 13.006 11.085 1.00 86.12 310 TRP A O 1
ATOM 2468 N N . ASN A 1 311 ? 0.096 13.151 11.261 1.00 82.00 311 ASN A N 1
ATOM 2469 C CA . ASN A 1 311 ? 0.025 12.723 12.652 1.00 82.00 311 ASN A CA 1
ATOM 2470 C C . ASN A 1 311 ? -0.352 11.242 12.735 1.00 82.00 311 ASN A C 1
ATOM 2472 O O . ASN A 1 311 ? -1.448 10.848 12.323 1.00 82.00 311 ASN A O 1
ATOM 2476 N N . VAL A 1 312 ? 0.550 10.436 13.299 1.00 82.81 312 VAL A N 1
ATOM 2477 C CA . VAL A 1 312 ? 0.337 9.011 13.576 1.00 82.81 312 VAL A CA 1
ATOM 2478 C C . VAL A 1 312 ? 0.593 8.749 15.056 1.00 82.81 312 VAL A C 1
ATOM 2480 O O . VAL A 1 312 ? 1.686 8.998 15.567 1.00 82.81 312 VAL A O 1
ATOM 2483 N N . HIS A 1 313 ? -0.410 8.221 15.749 1.00 83.44 313 HIS A N 1
ATOM 2484 C CA . HIS A 1 313 ? -0.349 7.931 17.176 1.00 83.44 313 HIS A CA 1
ATOM 2485 C C . HIS A 1 313 ? -0.706 6.475 17.457 1.00 83.44 313 HIS A C 1
ATOM 2487 O O . HIS A 1 313 ? -1.713 5.954 16.980 1.00 83.44 313 HIS A O 1
ATOM 2493 N N . PHE A 1 314 ? 0.097 5.842 18.307 1.00 81.69 314 PHE A N 1
ATOM 2494 C CA . PHE A 1 314 ? -0.215 4.543 18.891 1.00 81.69 314 PHE A CA 1
ATOM 2495 C C . PHE A 1 314 ? -0.816 4.770 20.271 1.00 81.69 314 PHE A C 1
ATOM 2497 O O . PHE A 1 314 ? -0.156 5.315 21.163 1.00 81.69 314 PHE A O 1
ATOM 2504 N N . VAL A 1 315 ? -2.069 4.363 20.450 1.00 81.25 315 VAL A N 1
ATOM 2505 C CA . VAL A 1 315 ? -2.780 4.534 21.712 1.00 81.25 315 VAL A CA 1
ATOM 2506 C C . VAL A 1 315 ? -2.671 3.255 22.531 1.00 81.25 315 VAL A C 1
ATOM 2508 O O . VAL A 1 315 ? -3.145 2.190 22.137 1.00 81.25 315 VAL A O 1
ATOM 2511 N N . TRP A 1 316 ? -2.066 3.384 23.710 1.00 76.19 316 TRP A N 1
ATOM 2512 C CA . TRP A 1 316 ? -1.969 2.314 24.695 1.00 76.19 316 TRP A CA 1
ATOM 2513 C C . TRP A 1 316 ? -2.950 2.575 25.830 1.00 76.19 316 TRP A C 1
ATOM 2515 O O . TRP A 1 316 ? -2.861 3.590 26.525 1.00 76.19 316 TRP A O 1
ATOM 2525 N N . PHE A 1 317 ? -3.882 1.650 26.039 1.00 76.12 317 PHE A N 1
ATOM 2526 C CA . PHE A 1 317 ? -4.860 1.776 27.111 1.00 76.12 317 PHE A CA 1
ATOM 2527 C C . PHE A 1 317 ? -4.234 1.535 28.479 1.00 76.12 317 PHE A C 1
ATOM 2529 O O . PHE A 1 317 ? -3.434 0.619 28.688 1.00 76.12 317 PHE A O 1
ATOM 2536 N N . THR A 1 318 ? -4.633 2.362 29.443 1.00 68.81 318 THR A N 1
ATOM 2537 C CA . THR A 1 318 ? -4.301 2.127 30.848 1.00 68.81 318 THR A CA 1
ATOM 2538 C C . THR A 1 318 ? -5.063 0.910 31.380 1.00 68.81 318 THR A C 1
ATOM 2540 O O . THR A 1 318 ? -6.082 0.496 30.828 1.00 68.81 318 THR A O 1
ATOM 2543 N N . PHE A 1 319 ? -4.643 0.376 32.532 1.00 64.00 319 PHE A N 1
ATOM 2544 C CA . PHE A 1 319 ? -5.375 -0.697 33.222 1.00 64.00 319 PHE A CA 1
ATOM 2545 C C . PHE A 1 319 ? -6.839 -0.348 33.556 1.00 64.00 319 PHE A C 1
ATOM 2547 O O . PHE A 1 319 ? -7.607 -1.242 33.895 1.00 64.00 319 PHE A O 1
ATOM 2554 N N . GLN A 1 320 ? -7.217 0.932 33.491 1.00 69.44 320 GLN A N 1
ATOM 2555 C CA . GLN A 1 320 ? -8.569 1.422 33.763 1.00 69.44 320 GLN A CA 1
ATOM 2556 C C . GLN A 1 320 ? -9.444 1.527 32.502 1.00 69.44 320 GLN A C 1
ATOM 2558 O O . GLN A 1 320 ? -10.562 2.020 32.594 1.00 69.44 320 GLN A O 1
ATOM 2563 N N . GLY A 1 321 ? -8.955 1.086 31.337 1.00 76.06 321 GLY A N 1
ATOM 2564 C CA . GLY A 1 321 ? -9.719 1.101 30.084 1.00 76.06 321 GLY A CA 1
ATOM 2565 C C . GLY A 1 321 ? -9.892 2.488 29.457 1.00 76.06 321 GLY A C 1
ATOM 2566 O O . GLY A 1 321 ? -10.697 2.655 28.544 1.00 76.06 321 GLY A O 1
ATOM 2567 N N . GLY A 1 322 ? -9.148 3.482 29.950 1.00 85.88 322 GLY A N 1
ATOM 2568 C CA . GLY A 1 322 ? -9.106 4.838 29.410 1.00 85.88 322 GLY A CA 1
ATOM 2569 C C . GLY A 1 322 ? -7.755 5.154 28.772 1.00 85.88 322 GLY A C 1
ATOM 2570 O O . GLY A 1 322 ? -6.710 4.736 29.288 1.00 85.88 322 GLY A O 1
ATOM 2571 N N . ALA A 1 323 ? -7.789 5.911 27.681 1.00 91.56 323 ALA A N 1
ATOM 2572 C CA . ALA A 1 323 ? -6.639 6.543 27.048 1.00 91.56 323 ALA A CA 1
ATOM 2573 C C . ALA A 1 323 ? -7.014 7.945 26.541 1.00 91.56 323 ALA A C 1
ATOM 2575 O O . ALA A 1 323 ? -8.193 8.280 26.440 1.00 91.56 323 ALA A O 1
ATOM 2576 N N . GLU A 1 324 ? -6.011 8.759 26.227 1.00 92.69 324 GLU A N 1
ATOM 2577 C CA . GLU A 1 324 ? -6.198 10.069 25.601 1.00 92.69 324 GLU A CA 1
ATOM 2578 C C . GLU A 1 324 ? -5.440 10.105 24.276 1.00 92.69 324 GLU A C 1
ATOM 2580 O O . GLU A 1 324 ? -4.351 9.537 24.164 1.00 92.69 324 GLU A O 1
ATOM 2585 N N . VAL A 1 325 ? -6.019 10.776 23.287 1.00 94.44 325 VAL A N 1
ATOM 2586 C CA . VAL A 1 325 ? -5.377 11.077 22.008 1.00 94.44 325 VAL A CA 1
ATOM 2587 C C . VAL A 1 325 ? -5.595 12.550 21.689 1.00 94.44 325 VAL A C 1
ATOM 2589 O O . VAL A 1 325 ? -6.651 13.109 21.989 1.00 94.44 325 VAL A O 1
ATOM 2592 N N . GLU A 1 326 ? -4.584 13.191 21.119 1.00 94.62 326 GLU A N 1
ATOM 2593 C CA . GLU A 1 326 ? -4.703 14.548 20.602 1.00 94.62 326 GLU A CA 1
ATOM 2594 C C . GLU A 1 326 ? -5.038 14.484 19.113 1.00 94.62 326 GLU A C 1
ATOM 2596 O O . GLU A 1 326 ? -4.355 13.809 18.346 1.00 94.62 326 GLU A O 1
ATOM 2601 N N . PHE A 1 327 ? -6.086 15.197 18.714 1.00 95.50 327 PHE A N 1
ATOM 2602 C CA . PHE A 1 327 ? -6.397 15.486 17.323 1.00 95.50 327 PHE A CA 1
ATOM 2603 C C . PHE A 1 327 ? -6.068 16.964 17.076 1.00 95.50 327 PHE A C 1
ATOM 2605 O O . PHE A 1 327 ? -6.919 17.824 17.310 1.00 95.50 327 PHE A O 1
ATOM 2612 N N . PRO A 1 328 ? -4.831 17.298 16.664 1.00 93.69 328 PRO A N 1
ATOM 2613 C CA . PRO A 1 328 ? -4.383 18.687 16.524 1.00 93.69 328 PRO A CA 1
ATOM 2614 C C . PRO A 1 328 ? -5.083 19.451 15.393 1.00 93.69 328 PRO A C 1
ATOM 2616 O O . PRO A 1 328 ? -5.010 20.679 15.348 1.00 93.69 328 PRO A O 1
ATOM 2619 N N . HIS A 1 329 ? -5.786 18.742 14.506 1.00 94.06 329 HIS A N 1
ATOM 2620 C CA . HIS A 1 329 ? -6.404 19.290 13.303 1.00 94.06 329 HIS A CA 1
ATOM 2621 C C . HIS A 1 329 ? -7.820 18.755 13.096 1.00 94.06 329 HIS A C 1
ATOM 2623 O O . HIS A 1 329 ? -8.086 17.596 13.440 1.00 94.06 329 HIS A O 1
ATOM 2629 N N . PRO A 1 330 ? -8.716 19.558 12.494 1.00 95.19 330 PRO A N 1
ATOM 2630 C CA . PRO A 1 330 ? -10.016 19.067 12.079 1.00 95.19 330 PRO A CA 1
ATOM 2631 C C . PRO A 1 330 ? -9.893 18.167 10.839 1.00 95.19 330 PRO A C 1
ATOM 2633 O O . PRO A 1 330 ? -8.884 18.190 10.128 1.00 95.19 330 PRO A O 1
ATOM 2636 N N . GLY A 1 331 ? -10.948 17.412 10.548 1.00 95.38 331 GLY A N 1
ATOM 2637 C CA . GLY A 1 331 ? -11.080 16.573 9.361 1.00 95.38 331 GLY A CA 1
ATOM 2638 C C . GLY A 1 331 ? -11.068 15.081 9.668 1.00 95.38 331 GLY A C 1
ATOM 2639 O O . GLY A 1 331 ? -11.371 14.642 10.776 1.00 95.38 331 GLY A O 1
ATOM 2640 N N . ARG A 1 332 ? -10.733 14.278 8.656 1.00 96.75 332 ARG A N 1
ATOM 2641 C CA . ARG A 1 332 ? -10.849 12.818 8.719 1.00 96.75 332 ARG A CA 1
ATOM 2642 C C . ARG A 1 332 ? -9.638 12.166 9.371 1.00 96.75 332 ARG A C 1
ATOM 2644 O O . ARG A 1 332 ? -8.495 12.431 9.006 1.00 96.75 332 ARG A O 1
ATOM 2651 N N . TRP A 1 333 ? -9.918 11.235 10.272 1.00 96.88 333 TRP A N 1
ATOM 2652 C CA . TRP A 1 333 ? -8.921 10.421 10.951 1.00 96.88 333 TRP A CA 1
ATOM 2653 C C . TRP A 1 333 ? -9.281 8.949 10.832 1.00 96.88 333 TRP A C 1
ATOM 2655 O O . TRP A 1 333 ? -10.408 8.546 11.122 1.00 96.88 333 TRP A O 1
ATOM 2665 N N . ARG A 1 334 ? -8.309 8.148 10.411 1.00 96.06 334 ARG A N 1
ATOM 2666 C CA . ARG A 1 334 ? -8.379 6.695 10.380 1.00 96.06 334 ARG A CA 1
ATOM 2667 C C . ARG A 1 334 ? -8.009 6.135 11.741 1.00 96.06 334 ARG A C 1
ATOM 2669 O O . ARG A 1 334 ? -6.988 6.499 12.320 1.00 96.06 334 ARG A O 1
ATOM 2676 N N . LEU A 1 335 ? -8.835 5.217 12.223 1.00 96.19 335 LEU A N 1
ATOM 2677 C CA . LEU A 1 335 ? -8.583 4.426 13.414 1.00 96.19 335 LEU A CA 1
ATOM 2678 C C . LEU A 1 335 ? -8.492 2.959 13.012 1.00 96.19 335 LEU A C 1
ATOM 2680 O O . LEU A 1 335 ? -9.486 2.381 12.576 1.00 96.19 335 LEU A O 1
ATOM 2684 N N . ASP A 1 336 ? -7.321 2.361 13.202 1.00 95.31 336 ASP A N 1
ATOM 2685 C CA . ASP A 1 336 ? -7.125 0.917 13.108 1.00 95.31 336 ASP A CA 1
ATOM 2686 C C . ASP A 1 336 ? -7.281 0.316 14.503 1.00 95.31 336 ASP A C 1
ATOM 2688 O O . ASP A 1 336 ? -6.424 0.482 15.373 1.00 95.31 336 ASP A O 1
ATOM 2692 N N . ILE A 1 337 ? -8.409 -0.357 14.724 1.00 94.69 337 ILE A N 1
ATOM 2693 C CA . ILE A 1 337 ? -8.783 -0.956 16.002 1.00 94.69 337 ILE A CA 1
ATOM 2694 C C . ILE A 1 337 ? -8.429 -2.437 15.932 1.00 94.69 337 ILE A C 1
ATOM 2696 O O . ILE A 1 337 ? -9.044 -3.191 15.180 1.00 94.69 337 ILE A O 1
ATOM 2700 N N . GLY A 1 338 ? -7.420 -2.839 16.695 1.00 92.81 338 GLY A N 1
ATOM 2701 C CA . GLY A 1 338 ? -6.838 -4.171 16.685 1.00 92.81 338 GLY A CA 1
ATOM 2702 C C . GLY A 1 338 ? -7.073 -4.950 17.975 1.00 92.81 338 GLY A C 1
ATOM 2703 O O . GLY A 1 338 ? -7.104 -4.395 19.071 1.00 92.81 338 GLY A O 1
ATOM 2704 N N . VAL A 1 339 ? -7.183 -6.265 17.847 1.00 90.56 339 VAL A N 1
ATOM 2705 C CA . VAL A 1 339 ? -7.223 -7.226 18.951 1.00 90.56 339 VAL A CA 1
ATOM 2706 C C . VAL A 1 339 ? -6.364 -8.430 18.609 1.00 90.56 339 VAL A C 1
ATOM 2708 O O . VAL A 1 339 ? -6.141 -8.746 17.444 1.00 90.56 339 VAL A O 1
ATOM 2711 N N . VAL A 1 340 ? -5.897 -9.139 19.627 1.00 90.12 340 VAL A N 1
ATOM 2712 C CA . VAL A 1 340 ? -5.167 -10.393 19.437 1.00 90.12 340 VAL A CA 1
ATOM 2713 C C . VAL A 1 340 ? -6.020 -11.404 18.657 1.00 90.12 340 VAL A C 1
ATOM 2715 O O . VAL A 1 340 ? -7.202 -11.593 18.954 1.00 90.12 340 VAL A O 1
ATOM 2718 N N . HIS A 1 341 ? -5.413 -12.058 17.666 1.00 90.94 341 HIS A N 1
ATOM 2719 C CA . HIS A 1 341 ? -6.020 -13.132 16.888 1.00 90.94 341 HIS A CA 1
ATOM 2720 C C . HIS A 1 341 ? -6.446 -14.295 17.793 1.00 90.94 341 HIS A C 1
ATOM 2722 O O . HIS A 1 341 ? -5.681 -14.772 18.634 1.00 90.94 341 HIS A O 1
ATOM 2728 N N . GLY A 1 342 ? -7.682 -14.758 17.614 1.00 91.00 342 GLY A N 1
ATOM 2729 C CA . GLY A 1 342 ? -8.278 -15.792 18.448 1.00 91.00 342 GLY A CA 1
ATOM 2730 C C . GLY A 1 342 ? -9.754 -16.030 18.122 1.00 91.00 342 GLY A C 1
ATOM 2731 O O . GLY A 1 342 ? -10.222 -15.638 17.051 1.00 91.00 342 GLY A O 1
ATOM 2732 N N . PRO A 1 343 ? -10.501 -16.687 19.030 1.00 92.88 343 PRO A N 1
ATOM 2733 C CA . PRO A 1 343 ? -11.934 -16.898 18.872 1.00 92.88 343 PRO A CA 1
ATOM 2734 C C . PRO A 1 343 ? -12.705 -15.580 18.724 1.00 92.88 343 PRO A C 1
ATOM 2736 O O . PRO A 1 343 ? -12.239 -14.545 19.207 1.00 92.88 343 PRO A O 1
ATOM 2739 N N . PRO A 1 344 ? -13.917 -15.618 18.146 1.00 94.75 344 PRO A N 1
ATOM 2740 C CA . PRO A 1 344 ? -14.672 -14.399 17.925 1.00 94.75 344 PRO A CA 1
ATOM 2741 C C . PRO A 1 344 ? -14.997 -13.646 19.223 1.00 94.75 344 PRO A C 1
ATOM 2743 O O . PRO A 1 344 ? -15.471 -14.253 20.191 1.00 94.75 344 PRO A O 1
ATOM 2746 N N . GLN A 1 345 ? -14.784 -12.329 19.228 1.00 91.75 345 GLN A N 1
ATOM 2747 C CA . GLN A 1 345 ? -14.873 -11.476 20.420 1.00 91.75 345 GLN A CA 1
ATOM 2748 C C . GLN A 1 345 ? -15.601 -10.159 20.133 1.00 91.75 345 GLN A C 1
ATOM 2750 O O . GLN A 1 345 ? -15.395 -9.540 19.092 1.00 91.75 345 GLN A O 1
ATOM 2755 N N . ASP A 1 346 ? -16.458 -9.728 21.061 1.00 92.81 346 ASP A N 1
ATOM 2756 C CA . ASP A 1 346 ? -17.234 -8.492 20.923 1.00 92.81 346 ASP A CA 1
ATOM 2757 C C . ASP A 1 346 ? -16.424 -7.307 21.462 1.00 92.81 346 ASP A C 1
ATOM 2759 O O . ASP A 1 346 ? -16.070 -7.248 22.639 1.00 92.81 346 ASP A O 1
ATOM 2763 N N . VAL A 1 347 ? -16.126 -6.341 20.605 1.00 91.94 347 VAL A N 1
ATOM 2764 C CA . VAL A 1 347 ? -15.295 -5.182 20.929 1.00 91.94 347 VAL A CA 1
ATOM 2765 C C . VAL A 1 347 ? -16.141 -3.928 20.827 1.00 91.94 347 VAL A C 1
ATOM 2767 O O . VAL A 1 347 ? -16.968 -3.785 19.927 1.00 91.94 347 VAL A O 1
ATOM 2770 N N . TRP A 1 348 ? -15.919 -2.997 21.746 1.00 93.88 348 TRP A N 1
ATOM 2771 C CA . TRP A 1 348 ? -16.433 -1.646 21.616 1.00 93.88 348 TRP A CA 1
ATOM 2772 C C . TRP A 1 348 ? -15.389 -0.625 22.052 1.00 93.88 348 TRP A C 1
ATOM 2774 O O . TRP A 1 348 ? -14.561 -0.901 22.922 1.00 93.88 348 TRP A O 1
ATOM 2784 N N . LEU A 1 349 ? -15.447 0.548 21.433 1.00 95.31 349 LEU A N 1
ATOM 2785 C CA . LEU A 1 349 ? -14.607 1.700 21.711 1.00 95.31 349 LEU A CA 1
ATOM 2786 C C . LEU A 1 349 ? -15.477 2.952 21.602 1.00 95.31 349 LEU A C 1
ATOM 2788 O O . LEU A 1 349 ? -16.092 3.196 20.564 1.00 95.31 349 LEU A O 1
ATOM 2792 N N . GLN A 1 350 ? -15.525 3.735 22.672 1.00 96.44 350 GLN A N 1
ATOM 2793 C CA . GLN A 1 350 ? -16.110 5.066 22.667 1.00 96.44 350 GLN A CA 1
ATOM 2794 C C . GLN A 1 350 ? -14.997 6.105 22.538 1.00 96.44 350 GLN A C 1
ATOM 2796 O O . GLN A 1 350 ? -13.986 6.024 23.234 1.00 96.44 350 GLN A O 1
ATOM 2801 N N . ILE A 1 351 ? -15.197 7.084 21.663 1.00 96.56 351 ILE A N 1
ATOM 2802 C CA . ILE A 1 351 ? -14.299 8.220 21.449 1.00 96.56 351 ILE A CA 1
ATOM 2803 C C . ILE A 1 351 ? -15.125 9.477 21.692 1.00 96.56 351 ILE A C 1
ATOM 2805 O O . ILE A 1 351 ? -16.232 9.578 21.171 1.00 96.56 351 ILE A O 1
ATOM 2809 N N . GLY A 1 352 ? -14.621 10.431 22.463 1.00 96.44 352 GLY A N 1
ATOM 2810 C CA . GLY A 1 352 ? -15.335 11.686 22.696 1.00 96.44 352 GLY A CA 1
ATOM 2811 C C . GLY A 1 352 ? -14.419 12.800 23.191 1.00 96.44 352 GLY A C 1
ATOM 2812 O O . GLY A 1 352 ? -13.321 12.502 23.673 1.00 96.44 352 GLY A O 1
ATOM 2813 N N . PRO A 1 353 ? -14.832 14.074 23.081 1.00 95.62 353 PRO A N 1
ATOM 2814 C CA . PRO A 1 353 ? -14.054 15.195 23.589 1.00 95.62 353 PRO A CA 1
ATOM 2815 C C . PRO A 1 353 ? -13.729 15.016 25.073 1.00 95.62 353 PRO A C 1
ATOM 2817 O O . PRO A 1 353 ? -14.564 14.570 25.867 1.00 95.62 353 PRO A O 1
ATOM 2820 N N . ARG A 1 354 ? -12.512 15.383 25.478 1.00 93.19 354 ARG A N 1
ATOM 2821 C CA . ARG A 1 354 ? -12.150 15.393 26.894 1.00 93.19 354 ARG A CA 1
ATOM 2822 C C . ARG A 1 354 ? -12.987 16.444 27.621 1.00 93.19 354 ARG A C 1
ATOM 2824 O O . ARG A 1 354 ? -12.873 17.637 27.360 1.00 93.19 354 ARG A O 1
ATOM 2831 N N . VAL A 1 355 ? -13.799 16.004 28.579 1.00 84.94 355 VAL A N 1
ATOM 2832 C CA . VAL A 1 355 ? -14.497 16.915 29.491 1.00 84.94 355 VAL A CA 1
ATOM 2833 C C . VAL A 1 355 ? -13.510 17.334 30.578 1.00 84.94 355 VAL A C 1
ATOM 2835 O O . VAL A 1 355 ? -13.098 16.504 31.392 1.00 84.94 355 VAL A O 1
ATOM 2838 N N . ASP A 1 356 ? -13.108 18.605 30.585 1.00 77.31 356 ASP A N 1
ATOM 2839 C CA . ASP A 1 356 ? -12.320 19.172 31.681 1.00 77.31 356 ASP A CA 1
ATOM 2840 C C . ASP A 1 356 ? -13.135 19.090 32.983 1.00 77.31 356 ASP A C 1
ATOM 2842 O O . ASP A 1 356 ? -14.199 19.703 33.111 1.00 77.31 356 ASP A O 1
ATOM 2846 N N . GLY A 1 357 ? -12.663 18.258 33.916 1.00 51.06 357 GLY A N 1
ATOM 2847 C CA . GLY A 1 357 ? -13.293 18.006 35.218 1.00 51.06 357 GLY A CA 1
ATOM 2848 C C . GLY A 1 357 ? -12.945 19.014 36.304 1.00 51.06 357 GLY A C 1
ATOM 2849 O O . GLY A 1 357 ? -11.885 19.675 36.204 1.00 51.06 357 GLY A O 1
#

Radius of gyration: 21.73 Å; chains: 1; bounding box: 49×51×62 Å

pLDDT: mean 91.38, std 10.54, range [41.91, 98.75]

Sequence (357 aa):
MPRTCLDNPVDPATVPDVPLAFATEHLDIHLDEGRYLCEGSAIEYERFAQYVAGQLGIEIQRRIPVYLLDSNEGYCDKPSQSCVTPRGVVYSYETFIYHELTHGVACEIRTGAPAMLAEGLAVAYDHRSNKYPGVPEDIAEIHTSEFGMYYNDAGHFVRWLLETYGTEPFVEAYRTVSYDGGVWAGLQEIYGENLEAEYEATTPAMWIQHRQCADMPVLPPDAEGNWLFSTRFDCSDEATLGPYEKDSTSFAGTTPLMFQSVIVDIEEPGLYQLQHAQYELNDQSGYLYVQVERCLDEDPATEEEIDSEWNVHFVWFTFQGGAEVEFPHPGRWRLDIGVVHGPPQDVWLQIGPRVDG